Protein AF-A0A0G0RN83-F1 (afdb_monomer)

InterPro domains:
  IPR010178 Lipoprotein intramolecular transacylase Lit [PF07314] (7-177)
  IPR010178 Lipoprotein intramolecular transacylase Lit [TIGR01906] (2-199)

Organism: NCBI:txid1618405

pLDDT: mean 95.72, std 5.7, range [48.19, 98.75]

Structure (mmCIF, N/CA/C/O b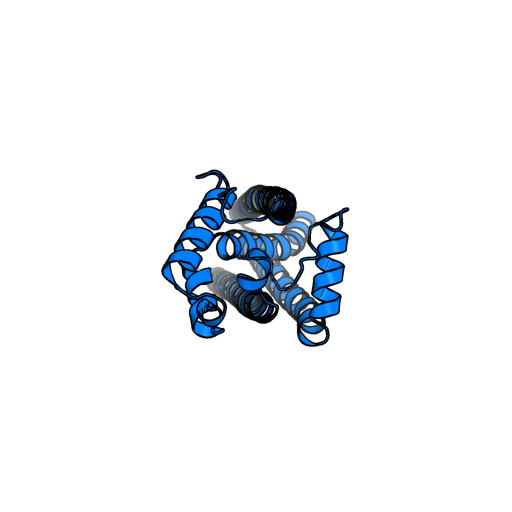ackbone):
data_AF-A0A0G0RN83-F1
#
_entry.id   AF-A0A0G0RN83-F1
#
loop_
_atom_site.group_PDB
_atom_site.id
_atom_site.type_symbol
_atom_site.label_atom_id
_atom_site.label_alt_id
_atom_site.label_comp_id
_atom_site.label_asym_id
_atom_site.label_entity_id
_atom_site.label_seq_id
_atom_site.pdbx_PDB_ins_code
_atom_site.Cartn_x
_atom_site.Cartn_y
_atom_site.Cartn_z
_atom_site.occupancy
_atom_site.B_iso_or_equiv
_atom_site.auth_seq_id
_atom_site.auth_comp_id
_atom_site.auth_asym_id
_atom_site.auth_atom_id
_atom_site.pdbx_PDB_model_num
ATOM 1 N N . MET A 1 1 ? -26.576 5.936 15.638 1.00 89.00 1 MET A N 1
ATOM 2 C CA . MET A 1 1 ? -25.365 5.160 16.010 1.00 89.00 1 MET A CA 1
ATOM 3 C C . MET A 1 1 ? -25.254 3.803 15.313 1.00 89.00 1 MET A C 1
ATOM 5 O O . MET A 1 1 ? -24.203 3.551 14.748 1.00 89.00 1 MET A O 1
ATOM 9 N N . LYS A 1 2 ? -26.293 2.946 15.275 1.00 90.50 2 LYS A N 1
ATOM 10 C CA . LYS A 1 2 ? -26.232 1.620 14.606 1.00 90.50 2 LYS A CA 1
ATOM 11 C C . LYS A 1 2 ? -25.749 1.676 13.144 1.00 90.50 2 LYS A C 1
ATOM 13 O O . LYS A 1 2 ? -24.812 0.971 12.794 1.00 90.50 2 LYS A O 1
ATOM 18 N N . TYR A 1 3 ? -26.344 2.536 12.314 1.00 94.31 3 TYR A N 1
ATOM 19 C CA . TYR A 1 3 ? -25.950 2.678 10.903 1.00 94.31 3 TYR A CA 1
ATOM 20 C C . TYR A 1 3 ? -24.522 3.210 10.733 1.00 94.31 3 TYR A C 1
ATOM 22 O O . TYR A 1 3 ? -23.779 2.715 9.895 1.00 94.31 3 TYR A O 1
ATOM 30 N N . LEU A 1 4 ? -24.099 4.143 11.594 1.00 94.88 4 LEU A N 1
ATOM 31 C CA . LEU A 1 4 ? -22.726 4.655 11.594 1.00 94.88 4 LEU A CA 1
ATOM 32 C C . LEU A 1 4 ? -21.704 3.571 11.971 1.00 94.88 4 LEU A C 1
ATOM 34 O O . LEU A 1 4 ? -20.605 3.560 11.432 1.00 94.88 4 LEU A O 1
ATOM 38 N N . SER A 1 5 ? -22.064 2.627 12.845 1.00 95.50 5 SER A N 1
ATOM 39 C CA . SER A 1 5 ? -21.213 1.468 13.147 1.00 95.50 5 SER A CA 1
ATOM 40 C C . SER A 1 5 ? -21.026 0.560 11.937 1.00 95.50 5 SER A C 1
ATOM 42 O O . SER A 1 5 ? -19.910 0.130 11.673 1.00 95.50 5 SER A O 1
ATOM 44 N N . ILE A 1 6 ? -22.100 0.286 11.189 1.00 96.81 6 ILE A N 1
ATOM 45 C CA . ILE A 1 6 ? -22.022 -0.505 9.952 1.00 96.81 6 ILE A CA 1
ATOM 46 C 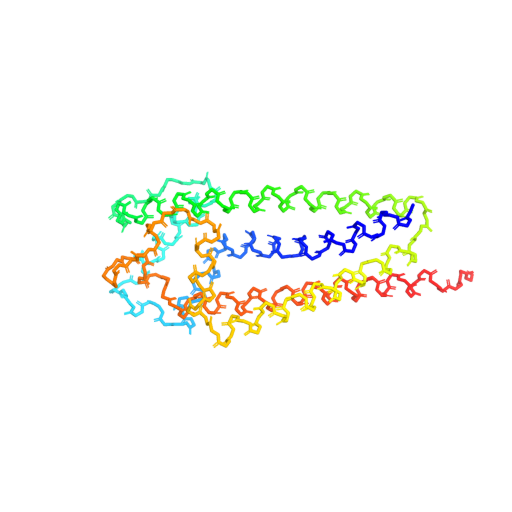C . ILE A 1 6 ? -21.142 0.216 8.930 1.00 96.81 6 ILE A C 1
ATOM 48 O O . ILE A 1 6 ? -20.268 -0.406 8.334 1.00 96.81 6 ILE A O 1
ATOM 52 N N . LEU A 1 7 ? -21.313 1.533 8.794 1.00 97.50 7 LEU A N 1
ATOM 53 C CA . LEU A 1 7 ? -20.485 2.345 7.911 1.00 97.50 7 LEU A CA 1
ATOM 54 C C . LEU A 1 7 ? -18.996 2.255 8.280 1.00 97.50 7 LEU A C 1
ATOM 56 O O . LEU A 1 7 ? -18.182 2.012 7.399 1.00 97.50 7 LEU A O 1
ATOM 60 N N . ILE A 1 8 ? -18.630 2.357 9.565 1.00 97.44 8 ILE A N 1
ATOM 61 C CA . ILE A 1 8 ? -17.237 2.154 10.009 1.00 97.44 8 ILE A CA 1
ATOM 62 C C . ILE A 1 8 ? -16.737 0.758 9.618 1.00 97.44 8 ILE A C 1
ATOM 64 O O . ILE A 1 8 ? -15.647 0.641 9.069 1.00 97.44 8 ILE A O 1
ATOM 68 N N . ILE A 1 9 ? -17.524 -0.295 9.858 1.00 98.19 9 ILE A N 1
ATOM 69 C CA . ILE A 1 9 ? -17.122 -1.676 9.537 1.00 98.19 9 ILE A CA 1
ATOM 70 C C . ILE A 1 9 ? -16.793 -1.827 8.046 1.00 98.19 9 ILE A C 1
ATOM 72 O O . ILE A 1 9 ? -15.822 -2.501 7.717 1.00 98.19 9 ILE A O 1
ATOM 76 N N . VAL A 1 10 ? -17.561 -1.184 7.162 1.00 98.00 10 VAL A N 1
ATOM 77 C CA . VAL A 1 10 ? -17.345 -1.221 5.705 1.00 98.00 10 VAL A CA 1
ATOM 78 C C . VAL A 1 10 ? -16.181 -0.329 5.269 1.00 98.00 10 VAL A C 1
ATOM 80 O O . VAL A 1 10 ? -15.404 -0.714 4.397 1.00 98.00 10 VAL A O 1
ATOM 83 N N . LEU A 1 11 ? -16.028 0.855 5.868 1.00 98.19 11 LEU A N 1
ATOM 84 C CA . LEU A 1 11 ? -14.975 1.795 5.481 1.00 98.19 11 LEU A CA 1
ATOM 85 C C . LEU A 1 11 ? -13.584 1.359 5.949 1.00 98.19 11 LEU A C 1
ATOM 87 O O . LEU A 1 11 ? -12.609 1.694 5.283 1.00 98.19 11 LEU A O 1
ATOM 91 N N . ILE A 1 12 ? -13.457 0.615 7.052 1.00 98.50 12 ILE A N 1
ATOM 92 C CA . ILE A 1 12 ? -12.148 0.188 7.577 1.00 98.50 12 ILE A CA 1
ATOM 93 C C . ILE A 1 12 ? -11.343 -0.654 6.564 1.00 98.50 12 ILE A C 1
ATOM 95 O O . ILE A 1 12 ? -10.207 -0.258 6.296 1.00 98.50 12 ILE A O 1
ATOM 99 N N . PRO A 1 13 ? -11.888 -1.719 5.936 1.00 98.56 13 PRO A N 1
ATOM 100 C CA . PRO A 1 13 ? -11.180 -2.449 4.881 1.00 98.56 13 PRO A CA 1
ATOM 101 C C . PRO A 1 13 ? -10.695 -1.549 3.747 1.00 98.56 13 PRO A C 1
ATOM 103 O O . PRO A 1 13 ? -9.518 -1.582 3.392 1.00 98.56 13 PRO A O 1
ATOM 106 N N . VAL A 1 14 ? -11.575 -0.684 3.232 1.00 98.25 14 VAL A N 1
ATOM 107 C CA . VAL A 1 14 ? -11.239 0.260 2.156 1.00 98.25 14 VAL A CA 1
ATOM 108 C C . VAL A 1 14 ? -10.109 1.196 2.591 1.00 98.25 14 VAL A C 1
ATOM 110 O O . VAL A 1 14 ? -9.145 1.390 1.858 1.00 98.25 14 VAL A O 1
ATOM 113 N N . THR A 1 15 ? -10.187 1.728 3.811 1.00 98.38 15 THR A N 1
ATOM 114 C CA . THR A 1 15 ? -9.181 2.636 4.381 1.00 98.38 15 THR A CA 1
ATOM 115 C C . THR A 1 15 ? -7.814 1.968 4.456 1.00 98.38 15 THR A C 1
ATOM 117 O O . THR A 1 15 ? -6.835 2.504 3.944 1.00 98.38 15 THR A O 1
ATOM 120 N N . ILE A 1 16 ? -7.741 0.790 5.083 1.00 98.56 16 ILE A N 1
ATOM 121 C CA . ILE A 1 16 ? -6.474 0.091 5.317 1.00 98.56 16 ILE A CA 1
ATOM 122 C C . ILE A 1 16 ? -5.829 -0.297 3.985 1.00 98.56 16 ILE A C 1
ATOM 124 O O . ILE A 1 16 ? -4.629 -0.080 3.810 1.00 98.56 16 ILE A O 1
ATOM 128 N N . ILE A 1 17 ? -6.609 -0.830 3.041 1.00 98.38 17 ILE A N 1
ATOM 129 C CA . ILE A 1 17 ? -6.102 -1.250 1.730 1.00 98.38 17 ILE A CA 1
ATOM 130 C C . ILE A 1 17 ? -5.579 -0.042 0.945 1.00 98.38 17 ILE A C 1
ATOM 132 O O . ILE A 1 17 ? -4.429 -0.051 0.503 1.00 98.38 17 ILE A O 1
ATOM 136 N N . LEU A 1 18 ? -6.378 1.023 0.807 1.00 98.25 18 LEU A N 1
ATOM 137 C CA . LEU A 1 18 ? -5.992 2.185 0.001 1.00 98.25 18 LEU A CA 1
ATOM 138 C C . LEU A 1 18 ? -4.793 2.941 0.581 1.00 98.25 18 LEU A C 1
ATOM 140 O O . LEU A 1 18 ? -3.938 3.381 -0.190 1.00 98.25 18 LEU A O 1
ATOM 144 N N . ILE A 1 19 ? -4.685 3.063 1.909 1.00 97.56 19 ILE A N 1
ATOM 145 C CA . ILE A 1 19 ? -3.526 3.704 2.552 1.00 97.56 19 ILE A CA 1
ATOM 146 C C . ILE A 1 19 ? -2.256 2.905 2.265 1.00 97.56 19 ILE A C 1
ATOM 148 O O . ILE A 1 19 ? -1.252 3.479 1.840 1.00 97.56 19 ILE A O 1
ATOM 152 N N . ASN A 1 20 ? -2.297 1.583 2.458 1.00 98.25 20 ASN A N 1
ATOM 153 C CA . ASN A 1 20 ? -1.132 0.733 2.231 1.00 98.25 20 ASN A CA 1
ATOM 154 C C . ASN A 1 20 ? -0.684 0.764 0.761 1.00 98.25 20 ASN A C 1
ATOM 156 O O . ASN A 1 20 ? 0.507 0.932 0.502 1.00 98.25 20 ASN A O 1
ATOM 160 N N . ILE A 1 21 ? -1.620 0.714 -0.197 1.00 97.69 21 ILE A N 1
ATOM 161 C CA . ILE A 1 21 ? -1.309 0.881 -1.628 1.00 97.69 21 ILE A CA 1
ATOM 162 C C . ILE A 1 21 ? -0.697 2.263 -1.894 1.00 97.69 21 ILE A C 1
ATOM 164 O O . ILE A 1 21 ? 0.349 2.355 -2.536 1.00 97.69 21 ILE A O 1
ATOM 168 N N . SER A 1 22 ? -1.315 3.334 -1.382 1.00 95.62 22 SER A N 1
ATOM 169 C CA . SER A 1 22 ? -0.869 4.719 -1.606 1.00 95.62 22 SER A CA 1
ATOM 170 C C . SER A 1 22 ? 0.562 4.959 -1.127 1.00 95.62 22 SER A C 1
ATOM 172 O O . SER A 1 22 ? 1.321 5.675 -1.783 1.00 95.62 22 SER A O 1
ATOM 174 N N . ILE A 1 23 ? 0.932 4.365 0.011 1.00 95.88 23 ILE A N 1
ATOM 175 C CA . ILE A 1 23 ? 2.280 4.459 0.579 1.00 95.88 23 ILE A CA 1
ATOM 176 C C . ILE A 1 23 ? 3.258 3.619 -0.245 1.00 95.88 23 ILE A C 1
ATOM 178 O O . ILE A 1 23 ? 4.293 4.130 -0.676 1.00 95.88 23 ILE A O 1
ATOM 182 N N . LEU A 1 24 ? 2.937 2.344 -0.474 1.00 97.19 24 LEU A N 1
ATOM 183 C CA . LEU A 1 24 ? 3.874 1.377 -1.039 1.00 97.19 24 LEU A CA 1
ATOM 184 C C . LEU A 1 24 ? 4.184 1.655 -2.516 1.00 97.19 24 LEU A C 1
ATOM 186 O O . LEU A 1 24 ? 5.354 1.698 -2.894 1.00 97.19 24 LEU A O 1
ATOM 190 N N . ALA A 1 25 ? 3.160 1.952 -3.324 1.00 97.38 25 ALA A N 1
ATOM 191 C CA . ALA A 1 25 ? 3.301 2.255 -4.754 1.00 97.38 25 ALA A CA 1
ATOM 192 C C . ALA A 1 25 ? 4.126 3.524 -5.032 1.00 97.38 25 ALA A C 1
ATOM 194 O O . ALA A 1 25 ? 4.580 3.756 -6.148 1.00 97.38 25 ALA A O 1
ATOM 195 N N . LYS A 1 26 ? 4.314 4.375 -4.017 1.00 96.88 26 LYS A N 1
ATOM 196 C CA . LYS A 1 26 ? 5.090 5.613 -4.111 1.00 96.88 26 LYS A CA 1
ATOM 197 C C . LYS A 1 26 ? 6.353 5.559 -3.260 1.00 96.88 26 LYS A C 1
ATOM 199 O O . LYS A 1 26 ? 6.923 6.616 -3.007 1.00 96.88 26 LYS A O 1
ATOM 204 N N . ASN A 1 27 ? 6.800 4.398 -2.784 1.00 97.88 27 ASN A N 1
ATOM 205 C CA . ASN A 1 27 ? 7.978 4.281 -1.924 1.00 97.88 27 ASN A CA 1
ATOM 206 C C . ASN A 1 27 ? 9.219 3.859 -2.725 1.00 97.88 27 ASN A C 1
ATOM 208 O O . ASN A 1 27 ? 9.409 2.689 -3.022 1.00 97.88 27 ASN A O 1
ATOM 212 N N . TYR A 1 28 ? 10.102 4.816 -3.016 1.00 97.94 28 TYR A N 1
ATOM 213 C CA . TYR A 1 28 ? 11.345 4.563 -3.752 1.00 97.94 28 TYR A CA 1
ATOM 214 C C . TYR A 1 28 ? 12.236 3.493 -3.096 1.00 97.94 28 TYR A C 1
ATOM 216 O O . TYR A 1 28 ? 12.632 2.536 -3.751 1.00 97.94 28 TYR A O 1
ATOM 224 N N . ASN A 1 29 ? 12.490 3.602 -1.789 1.00 98.12 29 ASN A N 1
ATOM 225 C CA . ASN A 1 29 ? 13.359 2.660 -1.075 1.00 98.12 29 ASN A CA 1
ATOM 226 C C . ASN A 1 29 ? 12.787 1.239 -1.076 1.00 98.12 29 ASN A C 1
ATOM 228 O O . ASN A 1 29 ? 13.530 0.257 -1.077 1.00 98.12 29 ASN A O 1
ATOM 232 N N . PHE A 1 30 ? 11.459 1.127 -1.089 1.00 98.12 30 PHE A N 1
ATOM 233 C CA . PHE A 1 30 ? 10.806 -0.162 -1.222 1.00 98.12 30 PHE A CA 1
ATOM 234 C C . PHE A 1 30 ? 11.115 -0.809 -2.575 1.00 98.12 30 PHE A C 1
ATOM 236 O O . PHE A 1 30 ? 11.491 -1.975 -2.598 1.00 98.12 30 PHE A O 1
ATOM 243 N N . TYR A 1 31 ? 11.062 -0.054 -3.675 1.00 98.38 31 TYR A N 1
ATOM 244 C CA . TYR A 1 31 ? 11.390 -0.572 -5.008 1.00 98.38 31 TYR A CA 1
ATOM 245 C C . TYR A 1 31 ? 12.840 -1.066 -5.067 1.00 98.38 31 TYR A C 1
ATOM 247 O O . TYR A 1 31 ? 13.070 -2.188 -5.506 1.00 98.38 31 TYR A O 1
ATOM 255 N N . LEU A 1 32 ? 13.792 -0.305 -4.510 1.00 98.00 32 LEU A N 1
ATOM 256 C CA . LEU A 1 32 ? 15.196 -0.737 -4.407 1.00 98.00 32 LEU A CA 1
ATOM 257 C C . LEU A 1 32 ? 15.351 -2.035 -3.601 1.00 98.00 32 LEU A C 1
ATOM 259 O O . LEU A 1 32 ? 16.142 -2.915 -3.944 1.00 98.00 32 LEU A O 1
ATOM 263 N N . THR A 1 33 ? 14.554 -2.184 -2.540 1.00 98.00 33 THR A N 1
ATOM 264 C CA . THR A 1 33 ? 14.525 -3.417 -1.744 1.00 98.00 33 THR A CA 1
ATOM 265 C C . THR A 1 33 ? 14.039 -4.597 -2.583 1.00 98.00 33 THR A C 1
ATOM 267 O O . THR A 1 33 ? 14.649 -5.666 -2.530 1.00 98.00 33 THR A O 1
ATOM 270 N N . ILE A 1 34 ? 12.985 -4.427 -3.390 1.00 98.25 34 ILE A N 1
ATOM 271 C CA . ILE A 1 34 ? 12.539 -5.483 -4.311 1.00 98.25 34 ILE A CA 1
ATOM 272 C C . ILE A 1 34 ? 13.636 -5.790 -5.329 1.00 98.25 34 ILE A C 1
ATOM 274 O O . ILE A 1 34 ? 13.952 -6.958 -5.534 1.00 98.25 34 ILE A O 1
ATOM 278 N N . TYR A 1 35 ? 14.261 -4.773 -5.926 1.00 98.19 35 TYR A N 1
ATOM 279 C CA . TYR A 1 35 ? 15.278 -4.995 -6.952 1.00 98.19 35 TYR A CA 1
ATOM 280 C C . TYR A 1 35 ? 16.452 -5.822 -6.450 1.00 98.19 35 TYR A C 1
ATOM 282 O O . TYR A 1 35 ? 16.880 -6.756 -7.132 1.00 98.19 35 TYR A O 1
ATOM 290 N N . LYS A 1 36 ? 16.904 -5.538 -5.227 1.00 97.25 36 LYS A N 1
ATOM 291 C CA . LYS A 1 36 ? 17.945 -6.313 -4.558 1.00 97.25 36 LYS A CA 1
ATOM 292 C C . LYS A 1 36 ? 17.474 -7.721 -4.191 1.00 97.25 36 LYS A C 1
ATOM 294 O O . LYS A 1 36 ? 18.154 -8.690 -4.495 1.00 97.25 36 LYS A O 1
ATOM 299 N N . THR A 1 37 ? 16.320 -7.849 -3.536 1.00 97.12 37 THR A N 1
ATOM 300 C CA . THR A 1 37 ? 15.839 -9.148 -3.021 1.00 97.12 37 THR A CA 1
ATOM 301 C C . THR A 1 37 ? 15.399 -10.111 -4.122 1.00 97.12 37 THR A C 1
ATOM 303 O O . THR A 1 37 ? 15.518 -11.319 -3.950 1.00 97.12 37 THR A O 1
ATOM 306 N N . GLN A 1 38 ? 14.913 -9.588 -5.248 1.00 97.62 38 GLN A N 1
ATOM 307 C CA . GLN A 1 38 ? 14.418 -10.361 -6.389 1.00 97.62 38 GLN A CA 1
ATOM 308 C C . GLN A 1 38 ? 15.396 -10.372 -7.572 1.00 97.62 38 GLN A C 1
ATOM 310 O O . GLN A 1 38 ? 15.004 -10.749 -8.677 1.00 97.62 38 GLN A O 1
ATOM 315 N N . ASN A 1 39 ? 16.653 -9.953 -7.373 1.00 96.75 39 ASN A N 1
ATOM 316 C CA . ASN A 1 39 ? 17.699 -9.937 -8.404 1.00 96.75 39 ASN A CA 1
ATOM 317 C C . ASN A 1 39 ? 17.232 -9.281 -9.721 1.00 96.75 39 ASN A C 1
ATOM 319 O O . ASN A 1 39 ? 17.409 -9.827 -10.811 1.00 96.75 39 ASN A O 1
ATOM 323 N N . ILE A 1 40 ? 16.541 -8.143 -9.635 1.00 97.19 40 ILE A N 1
ATOM 324 C CA . ILE A 1 40 ? 16.057 -7.409 -10.821 1.00 97.19 40 ILE A CA 1
ATOM 325 C C . ILE A 1 40 ? 17.183 -6.574 -11.426 1.00 97.19 40 ILE A C 1
ATOM 327 O O . ILE A 1 40 ? 17.208 -6.395 -12.639 1.00 97.19 40 ILE A O 1
ATOM 331 N N . TYR A 1 41 ? 18.164 -6.158 -10.621 1.00 97.25 41 TYR A N 1
ATOM 332 C CA . TYR A 1 41 ? 19.370 -5.490 -11.116 1.00 97.25 41 TYR A CA 1
ATOM 333 C C . TYR A 1 41 ? 20.084 -6.281 -12.220 1.00 97.25 41 TYR A C 1
ATOM 335 O O . TYR A 1 41 ? 20.553 -5.681 -13.178 1.00 97.25 41 TYR A O 1
ATOM 343 N N . ASN A 1 42 ? 20.046 -7.617 -12.171 1.00 95.81 42 ASN A N 1
ATOM 344 C CA . ASN A 1 42 ? 20.634 -8.491 -13.193 1.00 95.81 42 ASN A CA 1
ATOM 345 C C . ASN A 1 42 ? 19.996 -8.341 -14.587 1.00 95.81 42 ASN A C 1
ATOM 347 O O . ASN A 1 42 ? 20.581 -8.780 -15.573 1.00 95.81 42 ASN A O 1
ATOM 351 N N . ASN A 1 43 ? 18.807 -7.736 -14.688 1.00 94.19 43 ASN A N 1
ATOM 352 C CA . ASN A 1 43 ? 18.161 -7.450 -15.970 1.00 94.19 43 ASN A CA 1
ATOM 353 C C . ASN A 1 43 ? 18.790 -6.234 -16.683 1.00 94.19 43 ASN A C 1
ATOM 355 O O . ASN A 1 43 ? 18.434 -5.945 -17.826 1.00 94.19 43 ASN A O 1
ATOM 359 N N . PHE A 1 44 ? 19.691 -5.504 -16.015 1.00 94.44 44 PHE A N 1
ATOM 360 C CA . PHE A 1 44 ? 20.290 -4.267 -16.502 1.00 94.44 44 PHE A CA 1
ATOM 361 C C . PHE A 1 44 ? 21.820 -4.313 -16.399 1.00 94.44 44 PHE A C 1
ATOM 363 O O . PHE A 1 44 ? 22.366 -4.881 -15.458 1.00 94.44 44 PHE A O 1
ATOM 370 N N . PRO A 1 45 ? 22.544 -3.667 -17.328 1.00 89.75 45 PRO A N 1
ATOM 371 C CA . PRO A 1 45 ? 24.006 -3.621 -17.285 1.00 89.75 45 PRO A CA 1
ATOM 372 C C . PRO A 1 45 ? 24.549 -2.711 -16.173 1.00 89.75 45 PRO A C 1
ATOM 374 O O . PRO A 1 45 ? 25.723 -2.799 -15.825 1.00 89.75 45 PRO A O 1
ATOM 377 N N . ASN A 1 46 ? 23.729 -1.794 -15.650 1.00 92.12 46 ASN A N 1
ATOM 378 C CA . ASN A 1 46 ? 24.139 -0.814 -14.651 1.00 92.12 46 ASN A CA 1
ATOM 379 C C . ASN A 1 46 ? 22.978 -0.497 -13.699 1.00 92.12 46 ASN A C 1
ATOM 381 O O . ASN A 1 46 ? 21.935 0.002 -14.130 1.00 92.12 46 ASN A O 1
ATOM 385 N N . GLU A 1 47 ? 23.186 -0.737 -12.404 1.00 94.25 47 GLU A N 1
ATOM 386 C CA . GLU A 1 47 ? 22.199 -0.489 -11.347 1.00 94.25 47 GLU A CA 1
ATOM 387 C C . GLU A 1 47 ? 21.776 0.984 -11.265 1.00 94.25 47 GLU A C 1
ATOM 389 O O . GLU A 1 47 ? 20.598 1.280 -11.079 1.00 94.25 47 GLU A O 1
ATOM 394 N N . SER A 1 48 ? 22.702 1.917 -11.510 1.00 95.00 48 SER A N 1
ATOM 395 C CA . SER A 1 48 ? 22.441 3.364 -11.470 1.00 95.00 48 SER A CA 1
ATOM 396 C C . SER A 1 48 ? 21.397 3.803 -12.502 1.00 95.00 48 SER A C 1
ATOM 398 O O . SER A 1 48 ? 20.595 4.703 -12.243 1.00 95.00 48 SER A O 1
ATOM 400 N N . ILE A 1 49 ? 21.351 3.137 -13.663 1.00 93.94 49 ILE A N 1
ATOM 401 C CA . ILE A 1 49 ? 20.336 3.407 -14.690 1.00 93.94 49 ILE A CA 1
ATOM 402 C C . ILE A 1 49 ? 18.948 3.031 -14.158 1.00 93.94 49 ILE A C 1
ATOM 404 O O . ILE A 1 49 ? 18.009 3.818 -14.287 1.00 93.94 49 ILE A O 1
ATOM 408 N N . LEU A 1 50 ? 18.825 1.856 -13.532 1.00 96.62 50 LEU A N 1
ATOM 409 C CA . LEU A 1 50 ? 17.565 1.385 -12.956 1.00 96.62 50 LEU A CA 1
ATOM 410 C C . LEU A 1 50 ? 17.113 2.274 -11.790 1.00 96.62 50 LEU A C 1
ATOM 412 O O . LEU A 1 50 ? 15.938 2.647 -11.712 1.00 96.62 50 LEU A O 1
ATOM 416 N N . ASP A 1 51 ? 18.039 2.653 -10.913 1.00 97.75 51 ASP A N 1
ATOM 417 C CA . ASP A 1 51 ? 17.779 3.536 -9.775 1.00 97.75 51 ASP A CA 1
ATOM 418 C C . ASP A 1 51 ? 17.290 4.912 -10.239 1.00 97.75 51 ASP A C 1
ATOM 420 O O . ASP A 1 51 ? 16.259 5.398 -9.767 1.00 97.75 51 ASP A O 1
ATOM 424 N N . SER A 1 52 ? 17.968 5.513 -11.223 1.00 97.62 52 SER A N 1
ATOM 425 C CA . SER A 1 52 ? 17.585 6.802 -11.811 1.00 97.62 52 SER A CA 1
ATOM 426 C C . SER A 1 52 ? 16.209 6.742 -12.485 1.00 97.62 52 SER A C 1
ATOM 428 O O . SER A 1 52 ? 15.336 7.567 -12.193 1.00 97.62 52 SER A O 1
ATOM 430 N N . ALA A 1 53 ? 15.961 5.721 -13.313 1.00 97.69 53 ALA A N 1
ATOM 431 C CA . ALA A 1 53 ? 14.671 5.521 -13.976 1.00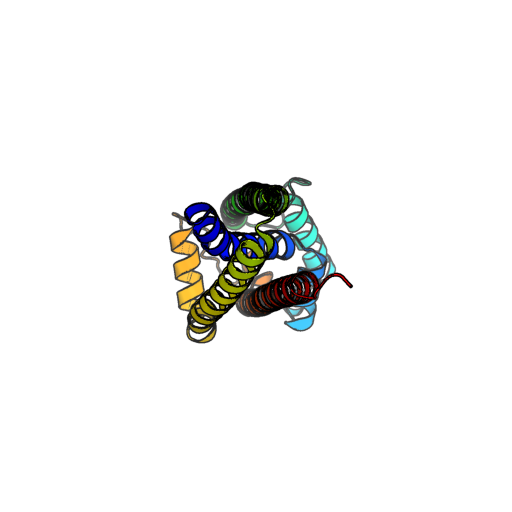 97.69 53 ALA A CA 1
ATOM 432 C C . ALA A 1 53 ? 13.527 5.321 -12.970 1.00 97.69 53 ALA A C 1
ATOM 434 O O . ALA A 1 53 ? 12.437 5.883 -13.125 1.00 97.69 53 ALA A O 1
ATOM 435 N N . THR A 1 54 ? 13.786 4.575 -11.895 1.00 98.19 54 THR A N 1
ATOM 436 C CA . THR A 1 54 ? 12.827 4.348 -10.806 1.00 98.19 54 THR A CA 1
ATOM 437 C C . THR A 1 54 ? 12.582 5.623 -10.014 1.00 98.19 54 THR A C 1
ATOM 439 O O . THR A 1 54 ? 11.440 5.944 -9.685 1.00 98.19 54 THR A O 1
ATOM 442 N N . LYS A 1 55 ? 13.631 6.395 -9.727 1.00 98.50 55 LYS A N 1
ATOM 443 C CA . LYS A 1 55 ? 13.513 7.681 -9.042 1.00 98.50 55 LYS A CA 1
ATOM 444 C C . LYS A 1 55 ? 12.652 8.649 -9.851 1.00 98.50 55 LYS A C 1
ATOM 446 O O . LYS A 1 55 ? 11.720 9.230 -9.288 1.00 98.50 55 LYS A O 1
ATOM 451 N N . ASN A 1 56 ? 12.905 8.759 -11.158 1.00 98.50 56 ASN A N 1
ATOM 452 C CA . ASN A 1 56 ? 12.085 9.546 -12.077 1.00 98.50 56 ASN A CA 1
ATOM 453 C C . ASN A 1 56 ? 10.618 9.083 -12.062 1.00 98.50 56 ASN A C 1
ATOM 455 O O . ASN A 1 56 ? 9.726 9.911 -11.881 1.00 98.50 56 ASN A O 1
ATOM 459 N N . LEU A 1 57 ? 10.366 7.775 -12.158 1.00 98.56 57 LEU A N 1
ATOM 460 C CA . LEU A 1 57 ? 9.016 7.207 -12.156 1.00 98.56 57 LEU A CA 1
ATOM 461 C C . LEU A 1 57 ? 8.243 7.503 -10.866 1.00 98.56 57 LEU A C 1
ATOM 463 O O . LEU A 1 57 ? 7.092 7.944 -10.902 1.00 98.56 57 LEU A O 1
ATOM 467 N N . ILE A 1 58 ? 8.873 7.292 -9.710 1.00 98.38 58 ILE A N 1
ATOM 468 C CA . ILE A 1 58 ? 8.244 7.547 -8.410 1.00 98.38 58 ILE A CA 1
ATOM 469 C C . ILE A 1 58 ? 7.974 9.044 -8.226 1.00 98.38 58 ILE A C 1
ATOM 471 O O . ILE A 1 58 ? 6.911 9.421 -7.724 1.00 98.38 58 ILE A O 1
ATOM 475 N N . ASP A 1 59 ? 8.888 9.917 -8.652 1.00 98.44 59 ASP A N 1
ATOM 476 C CA . ASP A 1 59 ? 8.659 11.362 -8.617 1.00 98.44 59 ASP A CA 1
ATOM 477 C C . ASP A 1 59 ? 7.561 11.786 -9.609 1.00 98.44 59 ASP A C 1
ATOM 479 O O . ASP A 1 59 ? 6.727 12.628 -9.265 1.00 98.44 59 ASP A O 1
ATOM 483 N N . TYR A 1 60 ? 7.456 11.143 -10.775 1.00 98.44 60 TYR A N 1
ATOM 484 C CA . TYR A 1 60 ? 6.345 11.322 -11.711 1.00 98.44 60 TYR A CA 1
ATOM 485 C C . TYR A 1 60 ? 4.994 10.946 -11.084 1.00 98.44 60 TYR A C 1
ATOM 487 O O . TYR A 1 60 ? 4.051 11.747 -11.139 1.00 98.44 60 TYR A O 1
ATOM 495 N N . PHE A 1 61 ? 4.895 9.798 -10.406 1.00 98.06 61 PHE A N 1
ATOM 496 C CA . PHE A 1 61 ? 3.695 9.377 -9.664 1.00 98.06 61 PHE A CA 1
ATOM 497 C C . PHE A 1 61 ? 3.369 10.264 -8.456 1.00 98.06 61 PHE A C 1
ATOM 499 O O . PHE A 1 61 ? 2.221 10.320 -8.007 1.00 98.06 61 PHE A O 1
ATOM 506 N N . ARG A 1 62 ? 4.361 10.980 -7.921 1.00 96.94 62 ARG A N 1
ATOM 507 C CA . ARG A 1 62 ? 4.195 11.975 -6.849 1.00 96.94 62 ARG A CA 1
ATOM 508 C C . ARG A 1 62 ? 3.911 13.387 -7.370 1.00 96.94 62 ARG A C 1
ATOM 510 O O . ARG A 1 62 ? 3.812 14.299 -6.558 1.00 96.94 62 ARG A O 1
ATOM 517 N N . ASN A 1 63 ? 3.767 13.569 -8.686 1.00 96.12 63 ASN A N 1
ATOM 518 C CA . ASN A 1 63 ? 3.614 14.878 -9.336 1.00 96.12 63 ASN A CA 1
ATOM 519 C C . ASN A 1 63 ? 4.793 15.838 -9.076 1.00 96.12 63 ASN A C 1
ATOM 521 O O . ASN A 1 63 ? 4.608 17.049 -9.053 1.00 96.12 63 ASN A O 1
ATOM 525 N N . LYS A 1 64 ? 6.000 15.300 -8.870 1.00 97.25 64 LYS A N 1
ATOM 526 C CA . LYS A 1 64 ? 7.235 16.066 -8.633 1.00 97.25 64 LYS A CA 1
ATOM 527 C C . LYS A 1 64 ? 8.124 16.190 -9.866 1.00 97.25 64 LYS A C 1
ATOM 529 O O . LYS A 1 64 ? 9.029 17.013 -9.865 1.00 97.25 64 LYS A O 1
ATOM 534 N N . ASN A 1 65 ? 7.895 15.365 -10.884 1.00 97.00 65 ASN A N 1
ATOM 535 C CA . ASN A 1 65 ? 8.669 15.387 -12.117 1.00 97.00 65 ASN A CA 1
ATOM 536 C C . ASN A 1 65 ? 7.817 14.961 -13.324 1.00 97.00 65 ASN A C 1
ATOM 538 O O . ASN A 1 65 ? 6.713 14.425 -13.163 1.00 97.00 65 ASN A O 1
ATOM 542 N N . ILE A 1 66 ? 8.336 15.199 -14.525 1.00 97.06 66 ILE A N 1
ATOM 543 C CA . ILE A 1 66 ? 7.841 14.607 -15.769 1.00 97.06 66 ILE A CA 1
ATOM 544 C C . ILE A 1 66 ? 8.487 13.236 -15.990 1.00 97.06 66 ILE A C 1
ATOM 546 O O . ILE A 1 66 ? 9.589 12.974 -15.507 1.00 97.06 66 ILE A O 1
ATOM 550 N N . LEU A 1 67 ? 7.777 12.360 -16.698 1.00 97.75 67 LEU A N 1
ATOM 551 C CA . LEU A 1 67 ? 8.287 11.038 -17.047 1.00 97.75 67 LEU A CA 1
ATOM 552 C C . LEU A 1 67 ? 9.426 11.174 -18.068 1.00 97.75 67 LEU A C 1
ATOM 554 O O . LEU A 1 67 ? 9.290 11.936 -19.026 1.00 97.75 67 LEU A O 1
ATOM 558 N N . ASP A 1 68 ? 10.520 10.441 -17.869 1.00 97.00 68 ASP A N 1
ATOM 559 C CA . ASP A 1 68 ? 11.653 10.405 -18.797 1.00 97.00 68 ASP A CA 1
ATOM 560 C C . ASP A 1 68 ? 11.257 9.747 -20.128 1.00 97.00 68 ASP A C 1
ATOM 562 O O . ASP A 1 68 ? 11.137 8.527 -20.244 1.00 97.00 68 ASP A O 1
ATOM 566 N N . GLN A 1 69 ? 11.054 10.573 -21.152 1.00 94.81 69 GLN A N 1
ATOM 567 C CA . GLN A 1 69 ? 10.606 10.115 -22.467 1.00 94.81 69 GLN A CA 1
ATOM 568 C C . GLN A 1 69 ? 11.688 9.370 -23.256 1.00 94.81 69 GLN A C 1
ATOM 570 O O . GLN A 1 69 ? 11.351 8.672 -24.209 1.00 94.81 69 GLN A O 1
ATOM 575 N N . ASN A 1 70 ? 12.963 9.499 -22.877 1.00 95.50 70 ASN A N 1
ATOM 576 C CA . ASN A 1 70 ? 14.060 8.795 -23.541 1.00 95.50 70 ASN A CA 1
ATOM 577 C C . ASN A 1 70 ? 14.226 7.376 -22.992 1.00 95.50 70 ASN A C 1
ATOM 579 O O . ASN A 1 70 ? 14.685 6.487 -23.706 1.00 95.50 70 ASN A O 1
ATOM 583 N N . TYR A 1 71 ? 13.865 7.160 -21.724 1.00 95.88 71 TYR A N 1
ATOM 584 C CA . TYR A 1 71 ? 13.985 5.856 -21.080 1.00 95.88 71 TYR A CA 1
ATOM 585 C C . TYR A 1 71 ? 12.790 4.931 -21.363 1.00 95.88 71 TYR A C 1
ATOM 587 O O . TYR A 1 71 ? 12.975 3.732 -21.597 1.00 95.88 71 TYR A O 1
ATOM 595 N N . TYR A 1 72 ? 11.567 5.470 -21.329 1.00 96.88 72 TYR A N 1
ATOM 596 C CA . TYR A 1 72 ? 10.331 4.702 -21.516 1.00 96.88 72 TYR A CA 1
ATOM 597 C C . TYR A 1 72 ? 9.856 4.751 -22.971 1.00 96.88 72 TYR A C 1
ATOM 599 O O . TYR A 1 72 ? 9.736 5.830 -23.552 1.00 96.88 72 TYR A O 1
ATOM 607 N N . SER A 1 73 ? 9.502 3.592 -23.537 1.00 97.19 73 SER A N 1
ATOM 608 C CA . SER A 1 73 ? 8.900 3.504 -24.873 1.00 97.19 73 SER A CA 1
ATOM 609 C C . SER A 1 73 ? 7.597 4.310 -24.966 1.00 97.19 73 SER A C 1
ATOM 611 O O . SER A 1 73 ? 6.934 4.566 -23.960 1.00 97.19 73 SER A O 1
ATOM 613 N N . GLY A 1 74 ? 7.171 4.684 -26.178 1.00 97.25 74 GLY A N 1
ATOM 614 C CA . GLY A 1 74 ? 5.900 5.400 -26.365 1.00 97.25 74 GLY A CA 1
ATOM 615 C C . GLY A 1 74 ? 4.696 4.637 -25.791 1.00 97.25 74 GLY A C 1
ATOM 616 O O . GLY A 1 74 ? 3.812 5.236 -25.179 1.00 97.25 74 GLY A O 1
ATOM 617 N N . GLN A 1 75 ? 4.704 3.305 -25.899 1.00 97.19 75 GLN A N 1
ATOM 618 C CA . GLN A 1 75 ? 3.713 2.435 -25.266 1.00 97.19 75 GLN A CA 1
ATOM 619 C C . GLN A 1 75 ? 3.769 2.528 -23.733 1.00 97.19 75 GLN A C 1
ATOM 621 O O . GLN A 1 75 ? 2.735 2.734 -23.091 1.00 97.19 75 GLN A O 1
ATOM 626 N N . ALA A 1 76 ? 4.968 2.439 -23.146 1.00 97.81 76 ALA A N 1
ATOM 627 C CA . ALA A 1 76 ? 5.166 2.561 -21.704 1.00 97.81 76 ALA A CA 1
ATOM 628 C C . ALA A 1 76 ? 4.699 3.922 -21.181 1.00 97.81 76 ALA A C 1
ATOM 630 O O . ALA A 1 76 ? 4.045 3.987 -20.145 1.00 97.81 76 ALA A O 1
ATOM 631 N N . GLN A 1 77 ? 4.950 5.006 -21.914 1.00 98.06 77 GLN A N 1
ATOM 632 C CA . GLN A 1 77 ? 4.500 6.345 -21.534 1.00 98.06 77 GLN A CA 1
ATOM 633 C C . GLN A 1 77 ? 2.970 6.443 -21.445 1.00 98.06 77 GLN A C 1
ATOM 635 O O . GLN A 1 77 ? 2.449 7.031 -20.493 1.00 98.06 77 GLN A O 1
ATOM 640 N N . ILE A 1 78 ? 2.241 5.850 -22.399 1.00 98.00 78 ILE A N 1
ATOM 641 C CA . ILE A 1 78 ? 0.770 5.826 -22.377 1.00 98.00 78 ILE A CA 1
ATOM 642 C C . ILE A 1 78 ? 0.276 5.020 -21.174 1.00 98.00 78 ILE A C 1
ATOM 644 O O . ILE A 1 78 ? -0.527 5.521 -20.386 1.00 98.00 78 ILE A O 1
ATOM 648 N N . HIS A 1 79 ? 0.804 3.812 -20.978 1.00 98.06 79 HIS A N 1
ATOM 649 C CA . HIS A 1 79 ? 0.400 2.967 -19.858 1.00 98.06 79 HIS A CA 1
ATOM 650 C C . HIS A 1 79 ? 0.717 3.610 -18.496 1.00 98.06 79 HIS A C 1
ATOM 652 O O . HIS A 1 79 ? -0.133 3.656 -17.609 1.00 98.06 79 HIS A O 1
ATOM 658 N N . LEU A 1 80 ? 1.908 4.187 -18.329 1.00 98.31 80 LEU A N 1
ATOM 659 C CA . LEU A 1 80 ? 2.316 4.848 -17.089 1.00 98.31 80 LEU A CA 1
ATOM 660 C C . LEU A 1 80 ? 1.499 6.109 -16.789 1.00 98.31 80 LEU A C 1
ATOM 662 O O . LEU A 1 80 ? 1.306 6.448 -15.617 1.00 98.31 80 LEU A O 1
ATOM 666 N N . LYS A 1 81 ? 0.974 6.787 -17.815 1.00 98.38 81 LYS A N 1
ATOM 667 C CA . LYS A 1 81 ? 0.007 7.877 -17.641 1.00 98.38 81 LYS A CA 1
ATOM 668 C C . LYS A 1 81 ? -1.311 7.363 -17.056 1.00 98.38 81 LYS A C 1
ATOM 670 O O . LYS A 1 81 ? -1.819 7.975 -16.113 1.00 98.38 81 LYS A O 1
ATOM 675 N N . ASP A 1 82 ? -1.821 6.235 -17.550 1.00 98.25 82 ASP A N 1
ATOM 676 C CA . ASP A 1 82 ? -3.023 5.591 -17.002 1.00 98.25 82 ASP A CA 1
ATOM 677 C C . ASP A 1 82 ? -2.788 5.124 -15.554 1.00 98.25 82 ASP A C 1
ATOM 679 O O . ASP A 1 82 ? -3.598 5.399 -14.664 1.00 98.25 82 ASP A O 1
ATOM 683 N N . VAL A 1 83 ? -1.635 4.503 -15.277 1.00 98.12 83 VAL A N 1
ATOM 684 C CA . VAL A 1 83 ? -1.234 4.089 -13.919 1.00 98.12 83 VAL A CA 1
ATOM 685 C C . VAL A 1 83 ? -1.153 5.293 -12.982 1.00 98.12 83 VAL A C 1
ATOM 687 O O . VAL A 1 83 ? -1.677 5.249 -11.869 1.00 98.12 83 VAL A O 1
ATOM 690 N N . LYS A 1 84 ? -0.553 6.407 -13.418 1.00 98.31 84 LYS A N 1
ATOM 691 C CA . LYS A 1 84 ? -0.493 7.639 -12.619 1.00 98.31 84 LYS A CA 1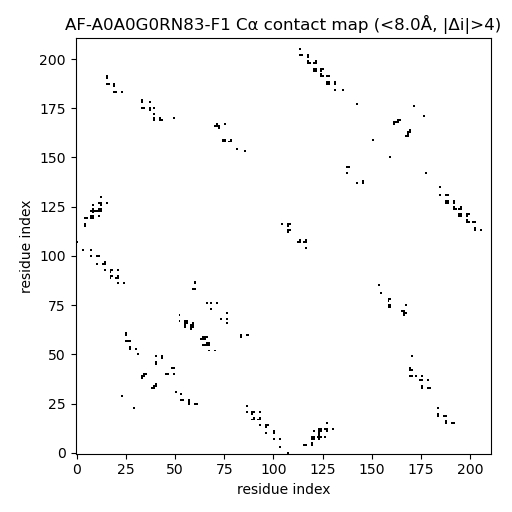
ATOM 692 C C . LYS A 1 84 ? -1.886 8.165 -12.284 1.00 98.31 84 LYS A C 1
ATOM 694 O O . LYS A 1 84 ? -2.122 8.577 -11.147 1.00 98.31 84 LYS A O 1
ATOM 699 N N . TYR A 1 85 ? -2.800 8.162 -13.251 1.00 98.06 85 TYR A N 1
ATOM 700 C CA . TYR A 1 85 ? -4.182 8.576 -13.025 1.00 98.06 85 TYR A CA 1
ATOM 701 C C . TYR A 1 85 ? -4.866 7.690 -11.974 1.00 98.06 85 TYR A C 1
ATOM 703 O O . TYR A 1 85 ? -5.432 8.211 -11.009 1.00 98.06 85 TYR A O 1
ATOM 711 N N . LEU A 1 86 ? -4.716 6.367 -12.082 1.00 98.19 86 LEU A N 1
ATOM 712 C CA . LEU A 1 86 ? -5.231 5.414 -11.098 1.00 98.19 86 LEU A CA 1
ATOM 713 C C . LEU A 1 86 ? -4.633 5.646 -9.699 1.00 98.19 86 LEU A C 1
ATOM 715 O O . LEU A 1 86 ? -5.369 5.726 -8.715 1.00 98.19 86 LEU A O 1
ATOM 719 N N . LEU A 1 87 ? -3.314 5.837 -9.592 1.00 97.94 87 LEU A N 1
ATOM 720 C CA . LEU A 1 87 ? -2.642 6.120 -8.316 1.00 97.94 87 LEU A CA 1
ATOM 721 C C . LEU A 1 87 ? -3.083 7.453 -7.695 1.00 97.94 87 LEU A C 1
ATOM 723 O O . LEU A 1 87 ? -3.114 7.582 -6.466 1.00 97.94 87 LEU A O 1
ATOM 727 N N . ASN A 1 88 ? -3.434 8.450 -8.509 1.00 97.56 88 ASN A N 1
ATOM 728 C CA . ASN A 1 88 ? -4.008 9.707 -8.030 1.00 97.56 88 ASN A CA 1
ATOM 729 C C . ASN A 1 88 ? -5.421 9.498 -7.471 1.00 97.56 88 ASN A C 1
ATOM 731 O O . ASN A 1 88 ? -5.694 9.975 -6.369 1.00 97.56 88 ASN A O 1
ATOM 735 N N . ILE A 1 89 ? -6.280 8.733 -8.159 1.00 97.75 89 ILE A N 1
ATOM 736 C CA . ILE A 1 89 ? -7.606 8.350 -7.640 1.00 97.75 89 ILE A CA 1
ATOM 737 C C . ILE A 1 89 ? -7.464 7.621 -6.305 1.00 97.75 89 ILE A C 1
ATOM 739 O O . ILE A 1 89 ? -8.134 7.985 -5.339 1.00 97.75 89 ILE A O 1
ATOM 743 N N . VAL A 1 90 ? -6.568 6.635 -6.225 1.00 97.62 90 VAL A N 1
ATOM 744 C CA . VAL A 1 90 ? -6.298 5.880 -4.992 1.00 97.62 90 VAL A CA 1
ATOM 745 C C . VAL A 1 90 ? -5.862 6.814 -3.862 1.00 97.62 90 VAL A C 1
ATOM 747 O O . VAL A 1 90 ? -6.403 6.727 -2.763 1.00 97.62 90 VAL A O 1
ATOM 750 N N . SER A 1 91 ? -4.963 7.764 -4.136 1.00 96.19 91 SER A N 1
ATOM 751 C CA . SER A 1 91 ? -4.467 8.710 -3.123 1.00 96.19 91 SER A CA 1
ATOM 752 C C . SER A 1 91 ? -5.564 9.656 -2.619 1.00 96.19 91 SER A C 1
ATOM 754 O O . SER A 1 91 ? -5.701 9.857 -1.413 1.00 96.19 91 SER A O 1
ATOM 756 N N . ILE A 1 92 ? -6.368 10.222 -3.526 1.00 97.25 92 ILE A N 1
ATOM 757 C CA . ILE A 1 92 ? -7.472 11.132 -3.179 1.00 97.25 92 ILE A CA 1
ATOM 758 C C . ILE A 1 92 ? -8.558 10.375 -2.411 1.00 97.25 92 ILE A C 1
ATOM 760 O O . ILE A 1 92 ? -9.013 10.833 -1.365 1.00 97.25 92 ILE A O 1
ATOM 764 N N . THR A 1 93 ? -8.933 9.188 -2.885 1.00 97.75 93 THR A N 1
ATOM 765 C CA . THR A 1 93 ? -9.934 8.342 -2.223 1.00 97.75 93 THR A CA 1
ATOM 766 C C . THR A 1 93 ? -9.450 7.917 -0.840 1.00 97.75 93 THR A C 1
ATOM 768 O O . THR A 1 93 ? -10.208 7.993 0.123 1.00 97.75 93 THR A O 1
ATOM 771 N N . SER A 1 94 ? -8.170 7.552 -0.707 1.00 97.12 94 SER A N 1
ATOM 772 C CA . SER A 1 94 ? -7.552 7.250 0.586 1.00 97.12 94 SER A CA 1
ATOM 773 C C . SER A 1 94 ? -7.679 8.423 1.560 1.00 97.12 94 SER A C 1
ATOM 775 O O . SER A 1 94 ? -8.019 8.201 2.721 1.00 97.12 94 SER A O 1
ATOM 777 N N . LEU A 1 95 ? -7.437 9.658 1.104 1.00 96.94 95 LEU A N 1
ATOM 778 C CA . LEU A 1 95 ? -7.575 10.863 1.927 1.00 96.94 95 LEU A CA 1
ATOM 779 C C . LEU A 1 95 ? -9.035 11.108 2.344 1.00 9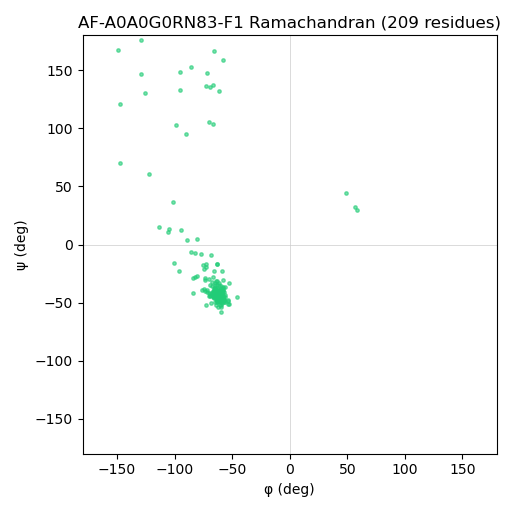6.94 95 LEU A C 1
ATOM 781 O O . LEU A 1 95 ? -9.314 11.368 3.511 1.00 96.94 95 LEU A O 1
ATOM 785 N N . ILE A 1 96 ? -9.985 10.973 1.420 1.00 98.19 96 ILE A N 1
ATOM 786 C CA . ILE A 1 96 ? -11.414 11.156 1.719 1.00 98.19 96 ILE A CA 1
ATOM 787 C C . ILE A 1 96 ? -11.884 10.132 2.755 1.00 98.19 96 ILE A C 1
ATOM 789 O O . ILE A 1 96 ? -12.546 10.482 3.738 1.00 98.19 96 ILE A O 1
ATOM 793 N N . VAL A 1 97 ? -11.538 8.859 2.557 1.00 97.75 97 VAL A N 1
ATOM 794 C CA . VAL A 1 97 ? -12.003 7.778 3.425 1.00 97.75 97 VAL A CA 1
ATOM 795 C C . VAL A 1 97 ? -11.347 7.865 4.808 1.00 97.75 97 VAL A C 1
ATOM 797 O O . VAL A 1 97 ? -12.062 7.736 5.803 1.00 97.75 97 VAL A O 1
ATOM 800 N N . ILE A 1 98 ? -10.041 8.161 4.914 1.00 97.19 98 ILE A N 1
ATOM 801 C CA . ILE A 1 98 ? -9.384 8.303 6.226 1.00 97.19 98 ILE A CA 1
ATOM 802 C C . ILE A 1 98 ? -9.960 9.484 7.019 1.00 97.19 98 ILE A C 1
ATOM 804 O O . ILE A 1 98 ? -10.251 9.330 8.206 1.00 97.19 98 ILE A O 1
ATOM 808 N N . THR A 1 99 ? -10.219 10.628 6.375 1.00 97.88 99 THR A N 1
ATOM 809 C CA . THR A 1 99 ? -10.863 11.785 7.018 1.00 97.88 99 THR A CA 1
ATOM 810 C C . THR A 1 99 ? -12.287 11.453 7.459 1.00 97.88 99 THR A C 1
ATOM 812 O O . THR A 1 99 ? -12.688 11.804 8.570 1.00 97.88 99 THR A O 1
ATOM 815 N N . THR A 1 100 ? -13.041 10.720 6.636 1.00 97.88 100 THR A N 1
ATOM 816 C CA . THR A 1 100 ? -14.401 10.273 6.975 1.00 97.88 100 THR A CA 1
ATOM 817 C C . THR A 1 100 ? -14.388 9.351 8.191 1.00 97.88 100 THR A C 1
ATOM 819 O O . THR A 1 100 ? -15.134 9.570 9.146 1.00 97.88 100 THR A O 1
ATOM 822 N N . VAL A 1 101 ? -13.511 8.343 8.204 1.00 97.69 101 VAL A N 1
ATOM 823 C CA . VAL A 1 101 ? -13.352 7.432 9.343 1.00 97.69 101 VAL A CA 1
ATOM 824 C C . VAL A 1 101 ? -12.942 8.210 10.589 1.00 97.69 101 VAL A C 1
ATOM 826 O O . VAL A 1 101 ? -13.551 8.010 11.639 1.00 97.69 101 VAL A O 1
ATOM 829 N N . PHE A 1 102 ? -11.983 9.132 10.493 1.00 97.75 102 PHE A N 1
ATOM 830 C CA . PHE A 1 102 ? -11.559 9.972 11.615 1.00 97.75 102 PHE A CA 1
ATOM 831 C C . PHE A 1 102 ? -12.727 10.770 12.214 1.00 97.75 102 PHE A C 1
ATOM 833 O O . PHE A 1 102 ? -12.967 10.703 13.422 1.00 97.75 102 PHE A O 1
ATOM 840 N N . PHE A 1 103 ? -13.514 11.448 11.375 1.00 98.00 103 PHE A N 1
ATOM 841 C CA . PHE A 1 103 ? -14.692 12.197 11.816 1.00 98.00 103 PHE A CA 1
ATOM 842 C C . PHE A 1 103 ? -15.734 11.295 12.491 1.00 98.00 103 PHE A C 1
ATOM 844 O O . PHE A 1 103 ? -16.222 11.607 13.579 1.00 98.00 103 PHE A O 1
ATOM 851 N N . LEU A 1 104 ? -16.035 10.135 11.894 1.00 97.44 104 LEU A N 1
ATOM 852 C CA . LEU A 1 104 ? -16.957 9.159 12.477 1.00 97.44 104 LEU A CA 1
ATOM 853 C C . LEU A 1 104 ? -16.476 8.683 13.852 1.00 97.44 104 LEU A C 1
ATOM 855 O O . LEU A 1 104 ? -17.273 8.648 14.787 1.00 97.44 104 LEU A O 1
ATOM 859 N N . ASN A 1 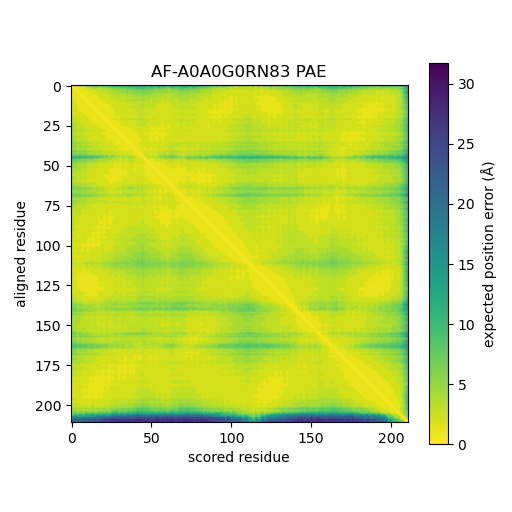105 ? -15.186 8.371 14.009 1.00 96.00 105 ASN A N 1
ATOM 860 C CA . ASN A 1 105 ? -14.605 7.997 15.303 1.00 96.00 105 ASN A CA 1
ATOM 861 C C . ASN A 1 105 ? -14.811 9.115 16.340 1.00 96.00 105 ASN A C 1
ATOM 863 O O . ASN A 1 105 ? -15.291 8.840 17.442 1.00 96.00 105 ASN A O 1
ATOM 867 N N . GLY A 1 106 ? -14.549 10.372 15.966 1.00 96.38 106 GLY A N 1
ATOM 868 C CA . GLY A 1 106 ? -14.784 11.544 16.815 1.00 96.38 106 GLY A CA 1
ATOM 869 C C . GLY A 1 106 ? -16.236 11.673 17.288 1.00 96.38 106 GLY A C 1
ATOM 870 O O . GLY A 1 106 ? -16.477 11.932 18.467 1.00 96.38 106 GLY A O 1
ATOM 871 N N . LEU A 1 107 ? -17.216 11.398 16.420 1.00 96.94 107 LEU A N 1
ATOM 872 C CA . LEU A 1 107 ? -18.636 11.399 16.799 1.00 96.94 107 LEU A CA 1
ATOM 873 C C . LEU A 1 107 ? -18.968 10.343 17.860 1.00 96.94 107 LEU A C 1
ATOM 875 O O . LEU A 1 107 ? -19.727 10.625 18.789 1.00 96.94 107 LEU A O 1
ATOM 879 N N . PHE A 1 108 ? -18.418 9.131 17.749 1.00 96.31 108 PHE A N 1
ATOM 880 C CA . PHE A 1 108 ? -18.624 8.093 18.764 1.00 96.31 108 PHE A CA 1
ATOM 881 C C . PHE A 1 108 ? -17.984 8.463 20.105 1.00 96.31 108 PHE A C 1
ATOM 883 O O . PHE A 1 108 ? -18.596 8.221 21.146 1.00 96.31 108 PHE A O 1
ATOM 890 N N . VAL A 1 109 ? -16.790 9.065 20.084 1.00 94.62 109 VAL A N 1
ATOM 891 C CA . VAL A 1 109 ? -16.116 9.568 21.292 1.00 94.62 109 VAL A CA 1
ATOM 892 C C . VAL A 1 109 ? -16.956 10.668 21.945 1.00 94.62 109 VAL A C 1
ATOM 894 O O . VAL A 1 109 ? -17.276 10.567 23.128 1.00 94.62 109 VAL A O 1
ATOM 897 N N . TYR A 1 110 ? -17.407 11.660 21.172 1.00 96.06 110 TYR A N 1
ATOM 898 C CA . TYR A 1 110 ? -18.259 12.752 21.656 1.00 96.06 110 TYR A CA 1
ATOM 899 C C . TYR A 1 110 ? -19.574 12.248 22.270 1.00 96.06 110 TYR A C 1
ATOM 901 O O . TYR A 1 110 ? -20.011 12.731 23.312 1.00 96.06 110 TYR A O 1
ATOM 909 N N . LYS A 1 111 ? -20.191 11.225 21.665 1.00 94.88 111 LYS A N 1
ATOM 910 C CA . LYS A 1 111 ? -21.415 10.586 22.177 1.00 94.88 111 LYS A CA 1
ATOM 911 C C . LYS A 1 111 ? -21.168 9.569 23.300 1.00 94.88 111 LYS A C 1
ATOM 913 O O . LYS A 1 111 ? -22.124 8.931 23.727 1.00 94.88 111 LYS A O 1
ATOM 918 N N . LYS A 1 112 ? -19.928 9.414 23.785 1.00 93.31 112 LYS A N 1
ATOM 919 C CA . LYS A 1 112 ? -19.529 8.458 24.839 1.00 93.31 112 LYS A CA 1
ATOM 920 C C . LYS A 1 112 ? -19.878 6.995 24.510 1.00 93.31 112 LYS A C 1
ATOM 922 O O . LYS A 1 112 ? -20.129 6.178 25.387 1.00 93.31 112 LYS A O 1
ATOM 927 N N . GLU A 1 113 ? -19.852 6.638 23.229 1.00 94.00 113 GLU A N 1
ATOM 928 C CA . GLU A 1 113 ? -20.244 5.323 22.696 1.00 94.00 113 GLU A CA 1
ATOM 929 C C . GLU A 1 113 ? -19.016 4.438 22.387 1.00 94.00 113 GLU A C 1
ATOM 931 O O . GLU A 1 113 ? -18.990 3.677 21.413 1.00 94.00 113 GLU A O 1
ATOM 936 N N . LEU A 1 114 ? -17.971 4.525 23.222 1.00 93.75 114 LEU A N 1
ATOM 937 C CA . LEU A 1 114 ? -16.666 3.877 23.004 1.00 93.75 114 LEU A CA 1
ATOM 938 C C . LEU A 1 114 ? -16.752 2.354 22.849 1.00 93.75 114 LEU A C 1
ATOM 940 O O . LEU A 1 114 ? -16.066 1.771 22.008 1.00 93.75 114 LEU A O 1
ATOM 944 N N . LYS A 1 115 ? -17.631 1.690 23.605 1.00 94.12 115 LYS A N 1
ATOM 945 C CA . LYS A 1 115 ? -17.842 0.237 23.493 1.00 94.12 115 LYS A CA 1
ATOM 946 C C . LYS A 1 115 ? -18.363 -0.164 22.109 1.00 94.12 115 LYS A C 1
ATOM 948 O O . LYS A 1 115 ? -17.950 -1.180 21.550 1.00 94.12 115 LYS A O 1
ATOM 953 N N . ARG A 1 116 ? -19.253 0.647 21.530 1.00 95.50 116 ARG A N 1
ATOM 954 C CA . ARG A 1 116 ? -19.792 0.423 20.183 1.00 95.50 116 ARG A CA 1
ATOM 955 C C . ARG A 1 116 ? -18.758 0.762 19.109 1.00 95.50 116 ARG A C 1
ATOM 957 O O . ARG A 1 116 ? -18.656 0.028 18.124 1.00 95.50 116 ARG A O 1
ATOM 964 N N . LEU A 1 117 ? -17.971 1.821 19.312 1.00 96.75 117 LEU A N 1
ATOM 965 C CA . LEU A 1 117 ? -16.868 2.190 18.424 1.00 96.75 117 LEU A CA 1
ATOM 966 C C . LEU A 1 117 ? -15.826 1.076 18.330 1.00 96.75 117 LEU A C 1
ATOM 968 O O . LEU A 1 117 ? -15.596 0.543 17.249 1.00 96.75 117 LEU A O 1
ATOM 972 N N . THR A 1 118 ? -15.253 0.677 19.465 1.00 97.19 118 THR A N 1
ATOM 973 C CA . THR A 1 118 ? -14.226 -0.374 19.539 1.00 97.19 118 THR A CA 1
ATOM 974 C C . THR A 1 118 ? -14.728 -1.693 18.956 1.00 97.19 118 THR A C 1
ATOM 976 O O . THR A 1 118 ? -14.018 -2.328 18.183 1.00 97.19 118 THR A O 1
ATOM 979 N N . GLY A 1 119 ? -15.987 -2.068 19.213 1.00 97.62 119 GLY A N 1
ATOM 980 C CA . GLY A 1 119 ? -16.610 -3.227 18.568 1.00 97.62 119 GLY A CA 1
ATOM 981 C C . GLY A 1 119 ? -16.717 -3.108 17.041 1.00 97.62 119 GLY A C 1
ATOM 982 O O . GLY A 1 119 ? -16.565 -4.109 16.343 1.00 97.62 119 GLY A O 1
ATOM 983 N N . SER A 1 120 ? -16.949 -1.904 16.511 1.00 98.06 120 SER A N 1
ATOM 984 C CA . SER A 1 120 ? -16.986 -1.647 15.062 1.00 98.06 120 SER A CA 1
ATOM 985 C C . SER A 1 120 ? -15.585 -1.713 14.447 1.00 98.06 120 SER A C 1
ATOM 987 O O . SER A 1 120 ? -15.418 -2.322 13.395 1.00 98.06 120 SER A O 1
ATOM 989 N N . LEU A 1 121 ? -14.572 -1.165 15.127 1.00 98.38 121 LEU A N 1
ATOM 990 C CA . LEU A 1 121 ? -13.171 -1.218 14.694 1.00 98.38 121 LEU A CA 1
ATOM 991 C C . LEU A 1 121 ? -12.634 -2.654 14.662 1.00 98.38 121 LEU A C 1
ATOM 993 O O . LEU A 1 121 ? -12.016 -3.044 13.677 1.00 98.38 121 LEU A O 1
ATOM 997 N N . VAL A 1 122 ? -12.930 -3.467 15.685 1.00 98.62 122 VAL A N 1
ATOM 998 C CA . VAL A 1 122 ? -12.547 -4.891 15.707 1.00 98.62 122 VAL A CA 1
ATOM 999 C C . VAL A 1 122 ? -13.196 -5.648 14.548 1.00 98.62 122 VAL A C 1
ATOM 1001 O O . VAL A 1 122 ? -12.509 -6.363 13.823 1.00 98.62 122 VAL A O 1
ATOM 1004 N N . LYS A 1 123 ? -14.505 -5.465 14.324 1.00 98.62 123 LYS A N 1
ATOM 1005 C CA . LYS A 1 123 ? -15.216 -6.104 13.203 1.00 98.62 123 LYS A CA 1
ATOM 1006 C C . LYS A 1 123 ? -14.671 -5.665 11.842 1.00 98.62 123 LYS A C 1
ATOM 1008 O O . LYS A 1 123 ? -14.495 -6.512 10.976 1.00 98.62 123 LYS A O 1
ATOM 1013 N N . GLY A 1 124 ? -14.380 -4.376 11.666 1.00 98.62 124 GLY A N 1
ATOM 1014 C CA . GLY A 1 124 ? -13.763 -3.849 10.446 1.00 98.62 124 GLY A CA 1
ATOM 1015 C C . GLY A 1 124 ? -12.362 -4.417 10.207 1.00 98.62 124 GLY A C 1
ATOM 1016 O O . GLY A 1 124 ? -12.049 -4.836 9.095 1.00 98.62 124 GLY A O 1
ATOM 1017 N N . GLY A 1 125 ? -11.535 -4.512 11.252 1.00 98.62 125 GLY A N 1
ATOM 1018 C CA . GLY A 1 125 ? -10.214 -5.141 11.172 1.00 98.62 125 GLY A CA 1
ATOM 1019 C C . GLY A 1 125 ? -10.294 -6.622 10.791 1.00 98.62 125 GLY A C 1
ATOM 1020 O O . GLY A 1 125 ? -9.592 -7.060 9.884 1.00 98.62 125 GLY A O 1
ATOM 1021 N N . LEU A 1 126 ? -11.201 -7.386 11.409 1.00 98.75 126 LEU A N 1
ATOM 1022 C CA . LEU A 1 126 ? -11.424 -8.795 11.059 1.00 98.75 126 LEU A CA 1
ATOM 1023 C C . LEU A 1 126 ? -11.926 -8.956 9.619 1.00 98.75 126 LEU A C 1
ATOM 1025 O O . LEU A 1 126 ? -11.423 -9.808 8.892 1.00 98.75 126 LEU A O 1
ATOM 1029 N N . ALA A 1 127 ? -12.865 -8.112 9.182 1.00 98.62 127 ALA A N 1
ATOM 1030 C CA . ALA A 1 127 ? -13.340 -8.101 7.799 1.00 98.62 127 ALA A CA 1
ATOM 1031 C C . ALA A 1 127 ? -12.201 -7.813 6.807 1.00 98.62 127 ALA A C 1
ATOM 1033 O O . ALA A 1 127 ? -12.131 -8.447 5.757 1.00 98.62 127 ALA A O 1
ATOM 1034 N N . THR A 1 128 ? -11.279 -6.912 7.162 1.00 98.69 128 THR A N 1
ATOM 1035 C CA . THR A 1 128 ? -10.092 -6.600 6.351 1.00 98.69 128 THR A CA 1
ATOM 1036 C C . THR A 1 128 ? -9.186 -7.820 6.203 1.00 98.69 128 THR A C 1
ATOM 1038 O O . THR A 1 128 ? -8.776 -8.143 5.090 1.00 98.69 128 THR A O 1
ATOM 1041 N N . ILE A 1 129 ? -8.911 -8.533 7.301 1.00 98.69 129 ILE A N 1
ATOM 1042 C CA . ILE A 1 129 ? -8.091 -9.754 7.287 1.00 98.69 129 ILE A CA 1
ATOM 1043 C C . ILE A 1 129 ? -8.746 -10.829 6.413 1.00 98.69 129 ILE A C 1
ATOM 1045 O O . ILE A 1 129 ? -8.085 -11.377 5.536 1.00 98.69 129 ILE A O 1
ATOM 1049 N N . ILE A 1 130 ? -10.045 -11.088 6.598 1.00 98.31 130 ILE A N 1
ATOM 1050 C CA . ILE A 1 130 ? -10.788 -12.088 5.815 1.00 98.31 130 ILE A CA 1
ATOM 1051 C C . ILE A 1 130 ? -10.748 -11.747 4.322 1.00 98.31 130 ILE A C 1
ATOM 1053 O O . ILE A 1 130 ? -10.388 -12.597 3.510 1.00 98.31 130 ILE A O 1
ATOM 1057 N N . LEU A 1 131 ? -11.063 -10.499 3.958 1.00 97.62 131 LEU A N 1
ATOM 1058 C CA . LEU A 1 131 ? -11.027 -10.039 2.569 1.00 97.62 131 LEU A CA 1
ATOM 1059 C C . LEU A 1 131 ? -9.629 -10.200 1.959 1.00 97.62 131 LEU A C 1
ATOM 1061 O O . LEU A 1 131 ? -9.493 -10.676 0.835 1.00 97.62 131 LEU A O 1
ATOM 1065 N N . THR A 1 132 ? -8.592 -9.843 2.717 1.00 97.69 132 THR A N 1
ATOM 1066 C CA . THR A 1 132 ? -7.201 -9.950 2.266 1.00 97.69 132 THR A CA 1
ATOM 1067 C C . THR A 1 132 ? -6.812 -11.403 2.029 1.00 97.69 132 THR A C 1
ATOM 1069 O O . THR A 1 132 ? -6.231 -11.695 0.990 1.00 97.69 132 THR A O 1
ATOM 1072 N N . ILE A 1 133 ? -7.168 -12.327 2.928 1.00 96.50 133 ILE A N 1
ATOM 1073 C CA . ILE A 1 133 ? -6.892 -13.765 2.763 1.00 96.50 133 ILE A CA 1
ATOM 1074 C C . ILE A 1 133 ? -7.572 -14.308 1.502 1.00 96.50 133 ILE A C 1
ATOM 1076 O O . ILE A 1 133 ? -6.927 -15.006 0.722 1.00 96.50 133 ILE A O 1
ATOM 1080 N N . ILE A 1 134 ? -8.839 -13.947 1.271 1.00 95.31 134 ILE A N 1
ATOM 1081 C CA . ILE A 1 134 ? -9.588 -14.375 0.083 1.00 95.31 134 ILE A CA 1
ATOM 1082 C C . ILE A 1 134 ? -8.882 -13.901 -1.191 1.00 95.31 134 ILE A C 1
ATOM 1084 O O . ILE A 1 134 ? -8.584 -14.718 -2.055 1.00 95.31 134 ILE A O 1
ATOM 1088 N N . ILE A 1 135 ? -8.560 -12.607 -1.294 1.00 93.31 135 ILE A N 1
ATOM 1089 C CA . ILE A 1 135 ? -7.876 -12.042 -2.472 1.00 93.31 135 ILE A CA 1
ATOM 1090 C C . ILE A 1 135 ? -6.483 -12.665 -2.654 1.00 93.31 135 ILE A C 1
ATOM 1092 O O . ILE A 1 135 ? -6.091 -12.993 -3.773 1.00 93.31 135 ILE A O 1
ATOM 1096 N N . SER A 1 136 ? -5.752 -12.871 -1.557 1.00 94.12 136 SER A N 1
ATOM 1097 C CA . SER A 1 136 ? -4.400 -13.443 -1.583 1.00 94.12 136 SER A CA 1
ATOM 1098 C C . SER A 1 136 ? -4.389 -14.871 -2.118 1.00 94.12 136 SER A C 1
ATOM 1100 O O . SER A 1 136 ? -3.452 -15.241 -2.817 1.00 94.12 136 SER A O 1
ATOM 1102 N N . ALA A 1 137 ? -5.425 -15.666 -1.832 1.00 91.88 137 ALA A N 1
ATOM 1103 C CA . ALA A 1 137 ? -5.532 -17.020 -2.365 1.00 91.88 137 ALA A CA 1
ATOM 1104 C C . ALA A 1 137 ? -5.559 -17.010 -3.903 1.00 91.88 137 ALA A C 1
ATOM 1106 O O . ALA A 1 137 ? -4.772 -17.715 -4.529 1.00 91.88 137 ALA A O 1
ATOM 1107 N N . PHE A 1 138 ? -6.387 -16.157 -4.518 1.00 88.75 138 PHE A N 1
ATOM 1108 C CA . PHE A 1 138 ? -6.430 -16.026 -5.981 1.00 88.75 138 PHE A CA 1
ATOM 1109 C C . PHE A 1 138 ? -5.082 -15.589 -6.565 1.00 88.75 138 PHE A C 1
ATOM 1111 O O . PHE A 1 138 ? -4.637 -16.153 -7.562 1.00 88.75 138 PHE A O 1
ATOM 1118 N N . LEU A 1 139 ? -4.415 -14.634 -5.910 1.00 91.62 139 LEU A N 1
ATOM 1119 C CA . LEU A 1 139 ? -3.110 -14.129 -6.332 1.00 91.62 139 LEU A CA 1
ATOM 1120 C C . LEU A 1 139 ? -2.016 -15.206 -6.284 1.00 91.62 139 LEU A C 1
ATOM 1122 O O . LEU A 1 139 ? -1.218 -15.296 -7.209 1.00 91.62 139 LEU A O 1
ATOM 1126 N N . ILE A 1 140 ? -1.983 -16.025 -5.228 1.00 90.44 140 ILE A N 1
ATOM 1127 C CA . ILE A 1 140 ? -0.948 -17.053 -5.027 1.00 90.44 140 ILE A CA 1
ATOM 1128 C C . ILE A 1 140 ? -1.142 -18.243 -5.972 1.00 90.44 140 ILE A C 1
ATOM 1130 O O . ILE A 1 140 ? -0.163 -18.769 -6.494 1.00 90.44 140 ILE A O 1
ATOM 1134 N N . PHE A 1 141 ? -2.384 -18.681 -6.198 1.00 91.75 141 PHE A N 1
ATOM 1135 C CA . PHE A 1 141 ? -2.653 -19.862 -7.026 1.00 91.75 141 PHE A CA 1
ATOM 1136 C C . PHE A 1 141 ? -2.657 -19.573 -8.530 1.00 91.75 141 PHE A C 1
ATOM 1138 O O . PHE A 1 141 ? -2.374 -20.474 -9.315 1.00 91.75 141 PHE A O 1
ATOM 1145 N N . ASN A 1 142 ? -2.991 -18.348 -8.946 1.00 93.88 142 ASN A N 1
ATOM 1146 C CA . ASN A 1 142 ? -3.029 -17.965 -10.356 1.00 93.88 142 ASN A CA 1
ATOM 1147 C C . ASN A 1 142 ? -2.640 -16.493 -10.542 1.00 93.88 142 ASN A C 1
ATOM 1149 O O . ASN A 1 142 ? -3.474 -15.647 -10.884 1.00 93.88 142 ASN A O 1
ATOM 1153 N N . PHE A 1 143 ? -1.358 -16.191 -10.326 1.00 93.81 143 PHE A N 1
ATOM 1154 C CA . PHE A 1 143 ? -0.850 -14.829 -10.471 1.00 93.81 143 PHE A CA 1
ATOM 1155 C C . PHE A 1 143 ? -1.091 -14.265 -11.876 1.00 93.81 143 PHE A C 1
ATOM 1157 O O . PHE A 1 143 ? -1.551 -13.134 -12.008 1.00 93.81 143 PHE A O 1
ATOM 1164 N N . GLN A 1 144 ? -0.840 -15.051 -12.927 1.00 93.19 144 GLN A N 1
ATOM 1165 C CA . GLN A 1 144 ? -1.004 -14.592 -14.307 1.00 93.19 144 GLN A CA 1
ATOM 1166 C C . GLN A 1 144 ? -2.457 -14.199 -14.612 1.00 93.19 144 GLN A C 1
ATOM 1168 O O . GLN A 1 144 ? -2.703 -13.124 -15.163 1.00 93.19 144 GLN A O 1
ATOM 1173 N N . GLY A 1 145 ? -3.427 -15.034 -14.223 1.00 94.44 145 GLY A N 1
ATOM 1174 C CA . GLY A 1 145 ? -4.849 -14.717 -14.368 1.00 94.44 145 GLY A CA 1
ATOM 1175 C C . GLY A 1 145 ? -5.232 -13.469 -13.577 1.00 94.44 145 GLY A C 1
ATOM 1176 O O . GLY A 1 145 ? -5.831 -12.551 -14.132 1.00 94.44 145 GLY A O 1
ATOM 1177 N N . PHE A 1 146 ? -4.789 -13.383 -12.319 1.00 94.50 146 PHE A N 1
ATOM 1178 C CA . PHE A 1 146 ? -5.010 -12.208 -11.478 1.00 94.50 146 PHE A CA 1
ATOM 1179 C C . PHE A 1 146 ? -4.438 -10.925 -12.105 1.00 94.50 146 PHE A C 1
ATOM 1181 O O . PHE A 1 146 ? -5.114 -9.897 -12.132 1.00 94.50 146 PHE A O 1
ATOM 1188 N N . PHE A 1 147 ? -3.216 -10.978 -12.643 1.00 93.94 147 PHE A N 1
ATOM 1189 C CA . PHE A 1 147 ? -2.561 -9.848 -13.299 1.00 93.94 147 PHE A CA 1
ATOM 1190 C C . PHE A 1 147 ? -3.352 -9.385 -14.526 1.00 93.94 147 PHE A C 1
ATOM 1192 O O . PHE A 1 147 ? -3.595 -8.189 -14.683 1.00 93.94 147 PHE A O 1
ATOM 1199 N N . ILE A 1 148 ? -3.805 -10.313 -15.371 1.00 94.88 148 ILE A N 1
ATOM 1200 C CA . ILE A 1 148 ? -4.610 -9.995 -16.559 1.00 94.88 148 ILE A CA 1
ATOM 1201 C C . ILE A 1 148 ? -5.959 -9.385 -16.163 1.00 94.88 148 ILE A C 1
ATOM 1203 O O . ILE A 1 148 ? -6.359 -8.365 -16.728 1.00 94.88 148 ILE A O 1
ATOM 1207 N N . ASP A 1 149 ? -6.658 -9.981 -15.199 1.00 95.31 149 ASP A N 1
ATOM 1208 C CA . ASP A 1 149 ? -7.973 -9.505 -14.765 1.00 95.31 149 ASP A CA 1
ATOM 1209 C C . ASP A 1 149 ? -7.878 -8.124 -14.115 1.00 95.31 149 ASP A C 1
ATOM 1211 O O . ASP A 1 149 ? -8.681 -7.243 -14.425 1.00 95.31 149 ASP A O 1
ATOM 1215 N N . PHE A 1 150 ? -6.846 -7.886 -13.300 1.00 94.94 150 PHE A N 1
ATOM 1216 C CA . PHE A 1 150 ? -6.536 -6.558 -12.774 1.00 94.94 150 PHE A CA 1
ATOM 1217 C C . PHE A 1 150 ? -6.412 -5.534 -13.909 1.00 94.94 150 PHE A C 1
ATOM 1219 O O . PHE A 1 150 ? -7.085 -4.500 -13.890 1.00 94.94 150 PHE A O 1
ATOM 1226 N N . HIS A 1 151 ? -5.606 -5.828 -14.932 1.00 96.62 151 HIS A N 1
ATOM 1227 C CA . HIS A 1 151 ? -5.400 -4.888 -16.030 1.00 96.62 151 HIS A CA 1
ATOM 1228 C C . HIS A 1 151 ? -6.677 -4.640 -16.834 1.00 96.62 151 HIS A C 1
ATOM 1230 O O . HIS A 1 151 ? -6.955 -3.493 -17.171 1.00 96.62 151 HIS A O 1
ATOM 1236 N N . LYS A 1 152 ? -7.503 -5.663 -17.073 1.00 96.38 152 LYS A N 1
ATOM 1237 C CA . LYS A 1 152 ? -8.793 -5.513 -17.769 1.00 96.38 152 LYS A CA 1
ATOM 1238 C C . LYS A 1 152 ? -9.824 -4.708 -16.976 1.00 96.38 152 LYS A C 1
ATOM 1240 O O . LYS A 1 152 ? -10.653 -4.027 -17.575 1.00 96.38 152 LYS A O 1
ATOM 1245 N N . ILE A 1 153 ? -9.795 -4.781 -15.644 1.00 96.56 153 ILE A N 1
ATOM 1246 C CA . ILE A 1 153 ? -10.691 -4.001 -14.777 1.00 96.56 153 ILE A CA 1
ATOM 1247 C C . ILE A 1 153 ? -10.330 -2.512 -14.828 1.00 96.56 153 ILE A C 1
ATOM 1249 O O . ILE A 1 153 ? -11.222 -1.665 -14.906 1.00 96.56 153 ILE A O 1
ATOM 1253 N N . PHE A 1 154 ? -9.036 -2.184 -14.780 1.00 96.62 154 PHE A N 1
ATOM 1254 C CA . PHE A 1 154 ? -8.577 -0.798 -14.643 1.00 96.62 154 PHE A CA 1
ATOM 1255 C C . PHE A 1 154 ? -8.217 -0.110 -15.963 1.00 96.62 154 PHE A C 1
ATOM 1257 O O . PHE A 1 154 ? -8.283 1.119 -16.037 1.00 96.62 154 PHE A O 1
ATOM 1264 N N . PHE A 1 155 ? -7.886 -0.862 -17.012 1.00 96.50 155 PHE A N 1
ATOM 1265 C CA . PHE A 1 155 ? -7.449 -0.329 -18.299 1.00 96.50 155 PHE A CA 1
ATOM 1266 C C . PHE A 1 155 ? -8.310 -0.874 -19.440 1.00 96.50 155 PHE A C 1
ATOM 1268 O O . PHE A 1 155 ? -8.516 -2.075 -19.589 1.00 96.50 155 PHE A O 1
ATOM 1275 N N . ARG A 1 156 ? -8.803 0.035 -20.288 1.00 93.94 156 ARG A N 1
ATOM 1276 C CA . ARG A 1 156 ? -9.642 -0.291 -21.459 1.00 93.94 156 ARG A CA 1
ATOM 1277 C C . ARG A 1 156 ? -8.846 -0.430 -22.762 1.00 93.94 156 ARG A C 1
ATOM 1279 O O . ARG A 1 156 ? -9.425 -0.407 -23.842 1.00 93.94 156 ARG A O 1
ATOM 1286 N N . ASN A 1 157 ? -7.524 -0.494 -22.665 1.00 94.62 157 ASN A N 1
ATOM 1287 C CA . ASN A 1 157 ? -6.595 -0.570 -23.788 1.00 94.62 157 ASN A CA 1
ATOM 1288 C C . ASN A 1 157 ? -5.610 -1.729 -23.574 1.00 94.62 157 ASN A C 1
ATOM 1290 O O . ASN A 1 157 ? -5.630 -2.366 -22.523 1.00 94.62 157 ASN A O 1
ATOM 1294 N N . ASN A 1 158 ? -4.746 -1.975 -24.559 1.00 95.62 158 ASN A N 1
ATOM 1295 C CA . ASN A 1 158 ? -3.749 -3.050 -24.533 1.00 95.62 158 ASN A CA 1
ATOM 1296 C C . ASN A 1 158 ? -2.317 -2.541 -24.300 1.00 95.62 158 ASN A C 1
ATOM 1298 O O . ASN A 1 158 ? -1.372 -3.307 -24.454 1.00 95.62 158 ASN A O 1
ATOM 1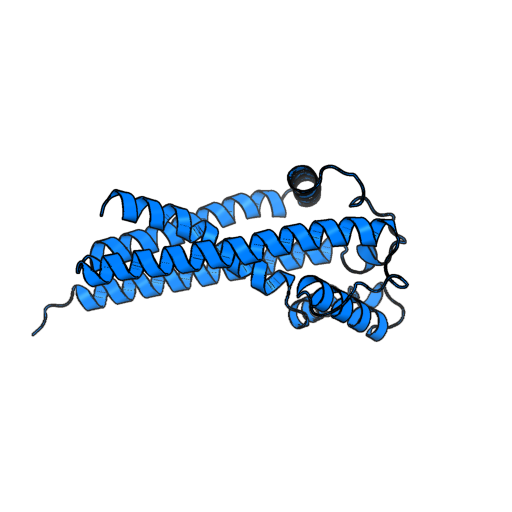302 N N . TYR A 1 159 ? -2.120 -1.270 -23.925 1.00 96.38 159 TYR A N 1
ATOM 1303 C CA . TYR A 1 159 ? -0.774 -0.700 -23.769 1.00 96.38 159 TYR A CA 1
ATOM 1304 C C . TYR A 1 159 ? 0.010 -1.296 -22.592 1.00 96.38 159 TYR A C 1
ATOM 1306 O O . TYR A 1 159 ? 1.208 -1.068 -22.492 1.00 96.38 159 TYR A O 1
ATOM 1314 N N . TRP A 1 160 ? -0.637 -2.094 -21.740 1.00 95.75 160 TRP A N 1
ATOM 1315 C CA . TRP A 1 160 ? -0.006 -2.861 -20.667 1.00 95.75 160 TRP A CA 1
ATOM 1316 C C . TRP A 1 160 ? 0.610 -4.200 -21.125 1.00 95.75 160 TRP A C 1
ATOM 1318 O O . TRP A 1 160 ? 1.279 -4.858 -20.332 1.00 95.75 160 TRP A O 1
ATOM 1328 N N . LEU A 1 161 ? 0.401 -4.617 -22.381 1.00 94.62 161 LEU A N 1
ATOM 1329 C CA . LEU A 1 161 ? 0.993 -5.830 -22.960 1.00 94.62 161 LEU A CA 1
ATOM 1330 C C . LEU A 1 161 ? 2.340 -5.503 -23.614 1.00 94.62 161 LEU A C 1
ATOM 1332 O O . LEU A 1 161 ? 2.383 -5.063 -24.762 1.00 94.62 161 LEU A O 1
ATOM 1336 N N . PHE A 1 162 ? 3.430 -5.689 -22.873 1.00 94.69 162 PHE A N 1
ATOM 1337 C CA . PHE A 1 162 ? 4.784 -5.359 -23.322 1.00 94.69 162 PHE A CA 1
ATOM 1338 C C . PHE A 1 162 ? 5.520 -6.554 -23.924 1.00 94.69 162 PHE A C 1
ATOM 1340 O O . PHE A 1 162 ? 5.341 -7.690 -23.490 1.00 94.69 162 PHE A O 1
ATOM 1347 N N . ASP A 1 163 ? 6.395 -6.258 -24.883 1.00 93.62 163 ASP A N 1
ATOM 1348 C CA . ASP A 1 163 ? 7.444 -7.174 -25.324 1.00 93.62 163 ASP A CA 1
ATOM 1349 C C . ASP A 1 163 ? 8.539 -7.290 -24.250 1.00 93.62 163 ASP A C 1
ATOM 1351 O O . ASP A 1 163 ? 8.831 -6.316 -23.554 1.00 93.62 163 ASP A O 1
ATOM 1355 N N . GLU A 1 164 ? 9.176 -8.458 -24.137 1.00 91.19 164 GLU A N 1
ATOM 1356 C CA . GLU A 1 164 ? 10.234 -8.734 -23.149 1.00 91.19 164 GLU A CA 1
ATOM 1357 C C . GLU A 1 164 ? 11.445 -7.790 -23.263 1.00 91.19 164 GLU A C 1
ATOM 1359 O O . GLU A 1 164 ? 12.196 -7.596 -22.301 1.00 91.19 164 GLU A O 1
ATOM 1364 N N . SER A 1 165 ? 11.651 -7.180 -24.433 1.00 92.81 165 SER A N 1
ATOM 1365 C CA . SER A 1 165 ? 12.720 -6.212 -24.665 1.00 92.81 165 SER A CA 1
ATOM 1366 C C . SER A 1 165 ? 12.454 -4.828 -24.060 1.00 92.81 165 SER A C 1
ATOM 1368 O O . SER A 1 165 ? 13.424 -4.084 -23.862 1.00 92.81 165 SER A O 1
ATOM 1370 N N . ASP A 1 166 ? 11.206 -4.486 -23.716 1.00 96.06 166 ASP A N 1
ATOM 1371 C CA . ASP A 1 166 ? 10.851 -3.171 -23.173 1.00 96.06 166 ASP A CA 1
ATOM 1372 C C . ASP A 1 166 ? 11.477 -2.954 -21.784 1.00 96.06 166 ASP A C 1
ATOM 1374 O O . ASP A 1 166 ? 11.481 -3.831 -20.915 1.00 96.06 166 ASP A O 1
ATOM 1378 N N . ASN A 1 167 ? 12.013 -1.756 -21.548 1.00 94.94 167 ASN A N 1
ATOM 1379 C CA . ASN A 1 167 ? 12.604 -1.412 -20.257 1.00 94.94 167 ASN A CA 1
ATOM 1380 C C . ASN A 1 167 ? 11.595 -1.562 -19.114 1.00 94.94 167 ASN A C 1
ATOM 1382 O O . ASN A 1 167 ? 11.966 -2.022 -18.036 1.00 94.94 167 ASN A O 1
ATOM 1386 N N . LEU A 1 168 ? 10.3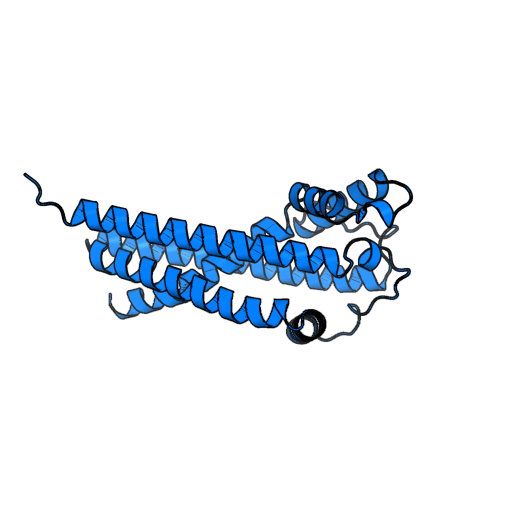19 -1.233 -19.338 1.00 96.50 168 LEU A N 1
ATOM 1387 C CA . LEU A 1 168 ? 9.305 -1.276 -18.293 1.00 96.50 168 LEU A CA 1
ATOM 1388 C C . LEU A 1 168 ? 9.080 -2.698 -17.764 1.00 96.50 168 LEU A C 1
ATOM 1390 O O . LEU A 1 168 ? 9.018 -2.887 -16.549 1.00 96.50 168 LEU A O 1
ATOM 1394 N N . ILE A 1 169 ? 9.009 -3.705 -18.641 1.00 95.31 169 ILE A N 1
ATOM 1395 C CA . ILE A 1 169 ? 8.818 -5.094 -18.200 1.00 95.31 169 ILE A CA 1
ATOM 1396 C C . ILE A 1 169 ? 10.091 -5.668 -17.568 1.00 95.31 169 ILE A C 1
ATOM 1398 O O . ILE A 1 169 ? 10.013 -6.444 -16.617 1.00 95.31 169 ILE A O 1
ATOM 1402 N N . LYS A 1 170 ? 11.276 -5.218 -18.005 1.00 96.44 170 LYS A N 1
ATOM 1403 C CA . LYS A 1 170 ? 12.552 -5.553 -17.350 1.00 96.44 170 LYS A CA 1
ATOM 1404 C C . LYS A 1 170 ? 12.648 -4.984 -15.933 1.00 96.44 170 LYS A C 1
ATOM 1406 O O . LYS A 1 170 ? 13.234 -5.641 -15.072 1.00 96.44 170 LYS A O 1
ATOM 1411 N N . MET A 1 171 ? 12.079 -3.799 -15.681 1.00 97.31 171 MET A N 1
ATOM 1412 C CA . MET A 1 171 ? 11.981 -3.202 -14.337 1.00 97.31 171 MET A CA 1
ATOM 1413 C C . MET A 1 171 ? 10.965 -3.933 -13.459 1.00 97.31 171 MET A C 1
ATOM 1415 O O . MET A 1 171 ? 11.198 -4.127 -12.266 1.00 97.31 171 MET A O 1
ATOM 1419 N N . PHE A 1 172 ? 9.839 -4.335 -14.049 1.00 97.12 172 PHE A N 1
ATOM 1420 C CA . PHE A 1 172 ? 8.705 -4.922 -13.340 1.00 97.12 172 PHE A CA 1
ATOM 1421 C C . PHE A 1 172 ? 8.352 -6.320 -13.868 1.00 97.12 172 PHE A C 1
ATOM 1423 O O . PHE A 1 172 ? 7.229 -6.539 -14.324 1.00 97.12 172 PHE A O 1
ATOM 1430 N N . PRO A 1 173 ? 9.278 -7.297 -13.797 1.00 95.94 173 PRO A N 1
ATOM 1431 C CA . PRO A 1 173 ? 8.957 -8.675 -14.141 1.00 95.94 173 PRO A CA 1
ATOM 1432 C C . PRO A 1 173 ? 7.952 -9.248 -13.134 1.00 95.94 173 PRO A C 1
ATOM 1434 O O . PRO A 1 173 ? 7.788 -8.722 -12.035 1.00 95.94 173 PRO A O 1
ATOM 1437 N N . GLU A 1 174 ? 7.341 -10.388 -13.442 1.00 94.56 174 GLU A N 1
ATOM 1438 C CA . GLU A 1 174 ? 6.373 -11.063 -12.560 1.00 94.56 174 GLU A CA 1
ATOM 1439 C C . GLU A 1 174 ? 6.832 -11.162 -11.089 1.00 94.56 174 GLU A C 1
ATOM 1441 O O . GLU A 1 174 ? 6.091 -10.802 -10.172 1.00 94.56 174 GLU A O 1
ATOM 1446 N N . ARG A 1 175 ? 8.097 -11.543 -10.855 1.00 95.38 175 ARG A N 1
ATOM 1447 C CA . ARG A 1 175 ? 8.685 -11.633 -9.506 1.00 95.38 175 ARG A CA 1
ATOM 1448 C C . ARG A 1 175 ? 8.649 -10.317 -8.719 1.00 95.38 175 ARG A C 1
ATOM 1450 O O . ARG A 1 175 ? 8.521 -10.346 -7.496 1.00 95.38 175 ARG A O 1
ATOM 1457 N N . PHE A 1 176 ? 8.713 -9.169 -9.400 1.00 97.62 176 PHE A N 1
ATOM 1458 C CA . PHE A 1 176 ? 8.537 -7.858 -8.772 1.00 97.62 176 PHE A CA 1
ATOM 1459 C C . PHE A 1 176 ? 7.133 -7.733 -8.182 1.00 97.62 176 PHE A C 1
ATOM 1461 O O . PHE A 1 176 ? 6.978 -7.433 -6.999 1.00 97.62 176 PHE A O 1
ATOM 1468 N N . PHE A 1 177 ? 6.108 -7.983 -8.999 1.00 96.75 177 PHE A N 1
ATOM 1469 C CA . PHE A 1 177 ? 4.711 -7.818 -8.603 1.00 96.75 177 PHE A CA 1
ATOM 1470 C C . PHE A 1 177 ? 4.270 -8.854 -7.569 1.00 96.75 177 PHE A C 1
ATOM 1472 O O . PHE A 1 177 ? 3.507 -8.516 -6.662 1.00 96.75 177 PHE A O 1
ATOM 1479 N N . MET A 1 178 ? 4.787 -10.080 -7.645 1.00 95.75 178 MET A N 1
ATOM 1480 C CA . MET A 1 178 ? 4.579 -11.106 -6.620 1.00 95.75 178 MET A CA 1
ATOM 1481 C C . MET A 1 178 ? 5.123 -10.653 -5.264 1.00 95.75 178 MET A C 1
ATOM 1483 O O . MET A 1 178 ? 4.385 -10.614 -4.277 1.00 95.75 178 MET A O 1
ATOM 1487 N N . TYR A 1 179 ? 6.383 -10.212 -5.215 1.00 97.06 179 TYR A N 1
ATOM 1488 C CA . TYR A 1 179 ? 6.986 -9.729 -3.973 1.00 97.06 179 TYR A CA 1
ATOM 1489 C C . TYR A 1 179 ? 6.304 -8.456 -3.449 1.00 97.06 179 TYR A C 1
ATOM 1491 O O . TYR A 1 179 ? 6.033 -8.343 -2.251 1.00 97.06 179 TYR A O 1
ATOM 1499 N N . PHE A 1 180 ? 5.963 -7.517 -4.340 1.00 97.81 180 PHE A N 1
ATOM 1500 C CA . PHE A 1 180 ? 5.173 -6.330 -4.005 1.00 97.81 180 PHE A CA 1
ATOM 1501 C C . PHE A 1 180 ? 3.865 -6.725 -3.313 1.00 97.81 180 PHE A C 1
ATOM 1503 O O . PHE A 1 180 ? 3.524 -6.183 -2.259 1.00 97.81 180 PHE A O 1
ATOM 1510 N N . SER A 1 181 ? 3.155 -7.700 -3.883 1.00 96.88 181 SER A N 1
ATOM 1511 C CA . SER A 1 181 ? 1.871 -8.176 -3.373 1.00 96.88 181 SER A CA 1
ATOM 1512 C C . SER A 1 181 ? 2.012 -8.835 -2.004 1.00 96.88 181 SER A C 1
ATOM 1514 O O . SER A 1 181 ? 1.217 -8.542 -1.115 1.00 96.88 181 SER A O 1
ATOM 1516 N N . TYR A 1 182 ? 3.051 -9.643 -1.778 1.00 96.56 182 TYR A N 1
ATOM 1517 C CA . TYR A 1 182 ? 3.309 -10.255 -0.469 1.00 96.56 182 TYR A CA 1
ATOM 1518 C C . TYR A 1 182 ? 3.557 -9.224 0.629 1.00 96.56 182 TYR A C 1
ATOM 1520 O O . TYR A 1 182 ? 2.981 -9.323 1.714 1.00 96.56 182 TYR A O 1
ATOM 1528 N N . VAL A 1 183 ? 4.365 -8.201 0.346 1.00 98.00 183 VAL A N 1
ATOM 1529 C CA . VAL A 1 183 ? 4.614 -7.124 1.312 1.00 98.00 183 VAL A CA 1
ATOM 1530 C C . VAL A 1 183 ? 3.349 -6.303 1.549 1.00 98.00 183 VAL A C 1
ATOM 1532 O O . VAL A 1 183 ? 3.044 -5.968 2.693 1.00 98.00 183 VAL A O 1
ATOM 1535 N N . LEU A 1 184 ? 2.575 -6.018 0.499 1.00 98.06 184 LEU A N 1
ATOM 1536 C CA . LEU A 1 184 ? 1.296 -5.323 0.627 1.00 98.06 184 LEU A CA 1
ATOM 1537 C C . LEU A 1 184 ? 0.318 -6.099 1.525 1.00 98.06 184 LEU A C 1
ATOM 1539 O O . LEU A 1 184 ? -0.249 -5.518 2.451 1.00 98.06 184 LEU A O 1
ATOM 1543 N N . ILE A 1 185 ? 0.162 -7.404 1.292 1.00 98.19 185 ILE A N 1
ATOM 1544 C CA . ILE A 1 185 ? -0.671 -8.305 2.102 1.00 98.19 185 ILE A CA 1
ATOM 1545 C C . ILE A 1 185 ? -0.204 -8.295 3.561 1.00 98.19 185 ILE A C 1
ATOM 1547 O O . ILE A 1 185 ? -1.016 -8.086 4.466 1.00 98.19 185 ILE A O 1
ATOM 1551 N N . GLY A 1 186 ? 1.103 -8.450 3.795 1.00 98.25 186 GLY A N 1
ATOM 1552 C CA . GLY A 1 186 ? 1.693 -8.403 5.132 1.00 98.25 186 GLY A CA 1
ATOM 1553 C C . GLY A 1 186 ? 1.393 -7.089 5.857 1.00 98.25 186 GLY A C 1
ATOM 1554 O O . GLY A 1 186 ? 0.910 -7.104 6.990 1.00 98.25 186 GLY A O 1
ATOM 1555 N N . ASN A 1 187 ? 1.581 -5.950 5.187 1.00 98.50 187 ASN A N 1
ATOM 1556 C CA . ASN A 1 187 ? 1.305 -4.632 5.759 1.00 98.50 187 ASN A CA 1
ATOM 1557 C C . ASN A 1 187 ? -0.182 -4.435 6.094 1.00 98.50 187 ASN A C 1
ATOM 1559 O O . ASN A 1 187 ? -0.506 -3.890 7.153 1.00 98.50 187 ASN A O 1
ATOM 1563 N N . ILE A 1 188 ? -1.095 -4.905 5.237 1.00 98.69 188 ILE A N 1
ATOM 1564 C CA . ILE A 1 188 ? -2.545 -4.846 5.483 1.00 98.69 188 ILE A CA 1
ATOM 1565 C C . ILE A 1 188 ? -2.922 -5.682 6.713 1.00 98.69 188 ILE A C 1
ATOM 1567 O O . ILE A 1 188 ? -3.668 -5.202 7.576 1.00 98.69 188 ILE A O 1
ATOM 1571 N N . ILE A 1 189 ? -2.386 -6.901 6.831 1.00 98.62 189 ILE A N 1
ATOM 1572 C CA . ILE A 1 189 ? -2.627 -7.783 7.982 1.00 98.62 189 ILE A CA 1
ATOM 1573 C C . ILE A 1 189 ? -2.088 -7.140 9.262 1.00 98.62 189 ILE A C 1
ATOM 1575 O O . ILE A 1 189 ? -2.833 -7.014 10.233 1.00 98.62 189 ILE A O 1
ATOM 1579 N N . ILE A 1 190 ? -0.839 -6.667 9.258 1.00 98.69 190 ILE A N 1
ATOM 1580 C CA . ILE A 1 190 ? -0.214 -6.019 10.422 1.00 98.69 190 ILE A CA 1
ATOM 1581 C C . ILE A 1 190 ? -1.014 -4.785 10.849 1.00 98.69 190 ILE A C 1
ATOM 1583 O O . ILE A 1 190 ? -1.360 -4.656 12.023 1.00 98.69 190 ILE A O 1
ATOM 1587 N N . THR A 1 191 ? -1.382 -3.912 9.907 1.00 98.62 191 THR A N 1
ATOM 1588 C CA . THR A 1 191 ? -2.194 -2.716 10.194 1.00 98.62 191 THR A CA 1
ATOM 1589 C C . THR A 1 191 ? -3.537 -3.097 10.826 1.00 98.62 191 THR A C 1
ATOM 1591 O O . THR A 1 191 ? -3.971 -2.483 11.803 1.00 98.62 191 THR A O 1
ATOM 1594 N N . SER A 1 192 ? -4.182 -4.147 10.311 1.00 98.62 192 SER A N 1
ATOM 1595 C CA . SER A 1 192 ? -5.460 -4.643 10.835 1.00 98.62 192 SER A CA 1
ATOM 1596 C C . SER A 1 192 ? -5.319 -5.223 12.245 1.00 98.62 192 SER A C 1
ATOM 1598 O O . SER A 1 192 ? -6.155 -4.950 13.107 1.00 98.62 192 SER A O 1
ATOM 1600 N N . LEU A 1 193 ? -4.249 -5.975 12.515 1.00 98.69 193 LEU A N 1
ATOM 1601 C CA . LEU A 1 193 ? -3.956 -6.523 13.842 1.00 98.69 193 LEU A CA 1
ATOM 1602 C C . LEU A 1 193 ? -3.677 -5.417 14.863 1.00 98.69 193 LEU A C 1
ATOM 1604 O O . LEU A 1 193 ? -4.224 -5.456 15.965 1.00 98.69 193 LEU A O 1
ATOM 1608 N N . VAL A 1 194 ? -2.896 -4.398 14.490 1.00 98.62 194 VAL A N 1
ATOM 1609 C CA . VAL A 1 194 ? -2.638 -3.224 15.339 1.00 98.62 194 VAL A CA 1
ATOM 1610 C C . VAL A 1 194 ? -3.941 -2.493 15.665 1.00 98.62 194 VAL A C 1
ATOM 1612 O O . VAL A 1 194 ? -4.166 -2.136 16.825 1.00 98.62 194 VAL A O 1
ATOM 1615 N N . LEU A 1 195 ? -4.838 -2.321 14.688 1.00 98.50 195 LEU A N 1
ATOM 1616 C CA . LEU A 1 195 ? -6.152 -1.711 14.907 1.00 98.50 195 LEU A CA 1
ATOM 1617 C C . LEU A 1 195 ? -7.002 -2.524 15.896 1.00 98.50 195 LEU A C 1
ATOM 1619 O O . LEU A 1 195 ? -7.560 -1.960 16.840 1.00 98.50 195 LEU A O 1
ATOM 1623 N N . ILE A 1 196 ? -7.090 -3.844 15.701 1.00 98.69 196 ILE A N 1
ATOM 1624 C CA . ILE A 1 196 ? -7.853 -4.752 16.573 1.00 98.69 196 ILE A CA 1
ATOM 1625 C C . ILE A 1 196 ? -7.298 -4.726 17.999 1.00 98.69 196 ILE A C 1
ATOM 1627 O O . ILE A 1 196 ? -8.069 -4.617 18.959 1.00 98.69 196 ILE A O 1
ATOM 1631 N N . LEU A 1 197 ? -5.973 -4.804 18.145 1.00 98.31 197 LEU A N 1
ATOM 1632 C CA . LEU A 1 197 ? -5.308 -4.785 19.443 1.00 98.31 197 LEU A CA 1
ATOM 1633 C C . LEU A 1 197 ? -5.578 -3.462 20.166 1.00 98.31 197 LEU A C 1
ATOM 1635 O O . LEU A 1 197 ? -6.037 -3.469 21.308 1.00 98.31 197 LEU A O 1
ATOM 1639 N N . SER A 1 198 ? -5.395 -2.337 19.473 1.00 97.69 198 SER A N 1
ATOM 1640 C CA . SER A 1 198 ? -5.651 -0.997 20.014 1.00 97.69 198 SER A CA 1
ATOM 1641 C C . SER A 1 198 ? -7.104 -0.839 20.467 1.00 97.69 198 SER A C 1
ATOM 1643 O O . SER A 1 198 ? -7.366 -0.412 21.591 1.00 97.69 198 SER A O 1
ATOM 1645 N N . ALA A 1 199 ? -8.067 -1.255 19.640 1.00 97.12 199 ALA A N 1
ATOM 1646 C CA . ALA A 1 199 ? -9.489 -1.190 19.975 1.00 97.12 199 ALA A CA 1
ATOM 1647 C C . ALA A 1 199 ? -9.849 -2.074 21.182 1.00 97.12 199 ALA A C 1
ATOM 1649 O O . ALA A 1 199 ? -10.633 -1.667 22.043 1.00 97.12 199 ALA A O 1
ATOM 1650 N N . THR A 1 200 ? -9.256 -3.266 21.275 1.00 96.25 200 THR A N 1
ATOM 1651 C CA . THR A 1 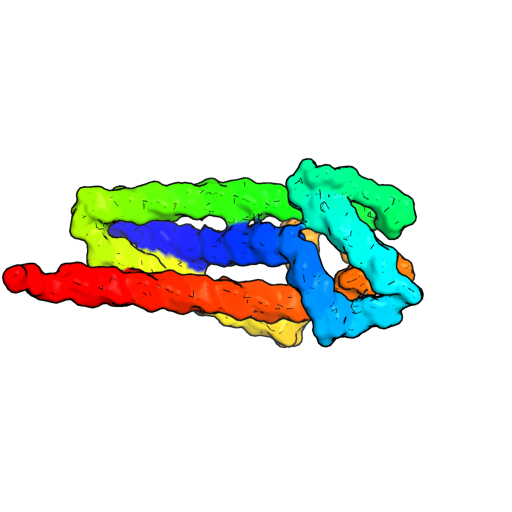200 ? -9.458 -4.191 22.401 1.00 96.25 200 THR A CA 1
ATOM 1652 C C . THR A 1 200 ? -8.890 -3.631 23.705 1.00 96.25 200 THR A C 1
ATOM 1654 O O . THR A 1 200 ? -9.551 -3.706 24.742 1.00 96.25 200 THR A O 1
ATOM 1657 N N . ILE A 1 201 ? -7.702 -3.020 23.660 1.00 96.44 201 ILE A N 1
ATOM 1658 C CA . ILE A 1 201 ? -7.073 -2.374 24.822 1.00 96.44 201 ILE A CA 1
ATOM 1659 C C . ILE A 1 201 ? -7.926 -1.199 25.310 1.00 96.44 201 ILE A C 1
ATOM 1661 O O . ILE A 1 201 ? -8.245 -1.141 26.497 1.00 96.44 201 ILE A O 1
ATOM 1665 N N . ILE A 1 202 ? -8.358 -0.311 24.406 1.00 94.62 202 ILE A N 1
ATOM 1666 C CA . ILE A 1 202 ? -9.217 0.839 24.746 1.00 94.62 202 ILE A CA 1
ATOM 1667 C C . ILE A 1 202 ? -10.497 0.366 25.436 1.00 94.62 202 ILE A C 1
ATOM 1669 O O . ILE A 1 202 ? -10.890 0.909 26.468 1.00 94.62 202 ILE A O 1
ATOM 1673 N N . ARG A 1 203 ? -11.129 -0.685 24.902 1.00 91.56 203 ARG A N 1
ATOM 1674 C CA . ARG A 1 203 ? -12.330 -1.267 25.502 1.00 91.56 203 ARG A CA 1
ATOM 1675 C C . ARG A 1 203 ? -12.067 -1.789 26.915 1.00 91.56 203 ARG A C 1
ATOM 1677 O O . ARG A 1 203 ? -12.834 -1.480 27.818 1.00 91.56 203 ARG A O 1
ATOM 1684 N N . LYS A 1 204 ? -10.970 -2.524 27.120 1.00 90.88 204 LYS A N 1
ATOM 1685 C CA . LYS A 1 204 ? -10.599 -3.066 28.437 1.00 90.88 204 LYS A CA 1
ATOM 1686 C C . LYS A 1 204 ? -10.323 -1.968 29.466 1.00 90.88 204 LYS A C 1
ATOM 1688 O O . LYS A 1 204 ? -10.664 -2.147 30.628 1.00 90.88 204 LYS A O 1
ATOM 1693 N N . ILE A 1 205 ? -9.704 -0.857 29.062 1.00 90.88 205 ILE A N 1
ATOM 1694 C CA . ILE A 1 205 ? -9.446 0.288 29.950 1.00 90.88 205 ILE A CA 1
ATOM 1695 C C . ILE A 1 205 ? -10.763 0.954 30.361 1.00 90.88 205 ILE A C 1
ATOM 1697 O O . ILE A 1 205 ? -10.952 1.236 31.538 1.00 90.88 205 ILE A O 1
ATOM 1701 N N . ASN A 1 206 ? -11.679 1.154 29.412 1.00 86.31 206 ASN A N 1
ATOM 1702 C CA . ASN A 1 206 ? -12.955 1.825 29.661 1.00 86.31 206 ASN A CA 1
ATOM 1703 C C . ASN A 1 206 ? -13.977 0.963 30.429 1.00 86.31 206 ASN A C 1
ATOM 1705 O O . ASN A 1 206 ? -14.916 1.503 31.000 1.00 86.31 206 ASN A O 1
ATOM 1709 N N . ASP A 1 207 ? -13.821 -0.363 30.425 1.00 82.69 207 ASP A N 1
ATOM 1710 C CA . ASP A 1 207 ? -14.686 -1.287 31.170 1.00 82.69 207 ASP A CA 1
ATOM 1711 C C . ASP A 1 207 ? -14.228 -1.480 32.643 1.00 82.69 207 ASP A C 1
ATOM 1713 O O . ASP A 1 207 ? -14.931 -2.136 33.413 1.00 82.69 207 ASP A O 1
ATOM 1717 N N . LYS A 1 208 ? -13.075 -0.930 33.073 1.00 74.94 208 LYS A N 1
ATOM 1718 C CA . LYS A 1 208 ? -12.652 -0.974 34.489 1.00 74.94 208 LYS A CA 1
ATOM 1719 C C . LYS A 1 208 ? -13.502 -0.010 35.337 1.00 74.94 208 LYS A C 1
ATOM 1721 O O . LYS A 1 208 ? -13.687 1.129 34.913 1.00 74.94 208 LYS A O 1
ATOM 1726 N N . PRO A 1 209 ? -13.973 -0.411 36.535 1.00 55.53 209 PRO A N 1
ATOM 1727 C CA . PRO A 1 209 ? -14.651 0.513 37.439 1.00 55.53 209 PRO A CA 1
ATOM 1728 C C . PRO A 1 209 ? -13.694 1.645 37.832 1.00 55.53 209 PRO A C 1
ATOM 1730 O O . PRO A 1 209 ? -12.543 1.389 38.189 1.00 55.53 209 PRO A O 1
ATOM 1733 N N . HIS A 1 210 ? -14.162 2.890 37.739 1.00 60.34 210 HIS A N 1
ATOM 1734 C CA . HIS A 1 210 ? -13.466 4.034 38.321 1.00 60.34 210 HIS A CA 1
ATOM 1735 C C . HIS A 1 210 ? -13.591 3.910 39.845 1.00 60.34 210 HIS A C 1
ATOM 1737 O O . HIS A 1 210 ? -14.693 4.058 40.372 1.00 60.34 210 HIS A O 1
ATOM 1743 N N . ILE A 1 211 ? -12.496 3.519 40.504 1.00 48.19 211 ILE A N 1
ATOM 1744 C CA . ILE A 1 211 ? -12.357 3.505 41.969 1.00 48.19 211 ILE A CA 1
ATOM 1745 C C . ILE A 1 211 ? -12.172 4.943 42.447 1.00 48.19 211 ILE A C 1
ATOM 1747 O O . ILE A 1 211 ? -11.399 5.665 41.774 1.00 48.19 211 ILE A O 1
#

Mean predicted aligned error: 3.43 Å

Foldseek 3Di:
DVVLLVVLLVLLLLLLLLVLCLDLVLDLVNLVVLCVVVVLCVLDPDVVVLSVQSVQLSCVLVVNHDHDPVQADPLRNVVSVLVSVVSVVSVVVSVVSVVVSVVSLVVCVVVVVLLSSLVSLLSSLVVNLVVLVVLVVCCVVCVPVVVVVVCVVRDPDDSVDDDPPGPVCSSPPSSSVSVSSVVSSVSSNVVSVVSNVVSVVSNVVVPDDDD

Nearest PDB structures (foldseek):
  7b0p-assembly2_B  TM=8.998E-01  e=8.399E-07  Bacillus cereus ATCC 14579
  7b0r-assembly1_A  TM=8.502E-01  e=4.422E-06  Bacillus cereus ATCC 14579
  7b0q-assembly1_A  TM=8.293E-01  e=6.165E-06  Bacillus cereus ATCC 14579
  4wpc-assembly1_A  TM=2.224E-01  e=5.853E+00  Saccharomyces cerevisiae S288C

Secondary structure (DSSP, 8-state):
-HHHHHHHHHHHHHHHHHHHHHHHTT-HHHHHHHHHHTT-GGGSS-HHHHHHHHHHHHHHHTTSS---TTTS-HHHHHHHHHHHHHHHHHHHHHHHHHHHHHHHHHHHHHTT-HHHHHHHHHHHHHHHHHHHHHHHHHHHH-HHHHHHHHHHHH-SSSTT---TTSHHHHHS-HHHHHHHHHHHHHHHHHHHHHHHHHHHHHHHHHTS---

Solvent-accessible surface area (backbone atoms only — not comparable to full-atom values): 11406 Å² total; per-residue (Å²): 109,72,68,59,36,52,49,47,29,60,45,39,33,55,31,49,51,32,46,52,49,50,52,57,81,54,34,64,72,56,52,55,48,48,31,65,76,64,58,39,47,77,72,47,100,48,58,67,59,55,52,51,55,49,50,38,47,38,30,30,66,67,74,74,44,72,71,59,70,89,74,42,51,75,52,48,51,56,35,51,51,53,50,38,52,50,54,48,51,40,43,53,50,26,52,55,46,47,52,49,51,52,52,53,52,51,52,31,55,76,68,70,36,50,69,58,46,27,55,22,47,33,53,6,22,51,51,32,44,54,52,48,53,57,55,47,51,50,43,73,78,37,44,70,60,44,54,52,51,51,45,61,74,77,38,98,67,67,53,80,71,74,58,84,84,39,61,68,45,46,74,54,39,70,70,47,56,53,53,52,49,53,54,51,53,49,51,43,44,51,54,27,49,53,48,29,50,51,27,51,51,54,43,58,63,71,70,51,81,88,125

Sequence (211 aa):
MKYLSILIIVLIPVTIILINISILAKNYNFYLTIYKTQNIYNNFPNESILDSATKNLIDYFRNKNILDQNYYSGQAQIHLKDVKYLLNIVSITSLIVITTVFFLNGLFVYKKELKRLTGSLVKGGLATIILTIIISAFLIFNFQGFFIDFHKIFFRNNYWLFDESDNLIKMFPERFFMYFSYVLIGNIIITSLVLILSATIIRKINDKPHI

Radius of gyration: 20.45 Å; Cα contacts (8 Å, |Δi|>4): 179; chains: 1; bounding box: 50×36×68 Å